Protein AF-A0A844MIB4-F1 (afdb_monomer)

Nearest PDB structures (foldseek):
  8qbr-assembly1_A  TM=5.028E-01  e=4.079E+00  Nostoc punctiforme

Solvent-accessible surface area (backbone atoms only — not comparable to full-atom values): 11487 Å² total; per-residue (Å²): 114,70,67,61,52,50,53,50,53,51,50,53,52,52,50,49,63,73,67,46,72,78,84,73,71,71,69,70,46,74,75,34,67,60,48,48,50,45,55,50,50,46,51,50,57,54,61,75,30,77,84,62,68,50,73,71,57,46,53,52,42,52,52,46,51,53,49,45,51,31,29,70,72,67,37,86,28,12,30,44,31,30,48,53,81,44,50,39,45,30,26,25,77,35,55,78,72,32,49,78,71,62,21,51,36,33,84,45,33,42,36,52,74,39,62,55,41,69,84,40,37,26,46,27,37,55,42,34,44,80,59,55,41,64,100,51,93,65,93,50,37,33,33,37,49,55,48,46,42,39,69,47,42,38,31,44,40,88,88,78,68,26,34,41,62,80,55,97,76,70,47,76,43,55,67,81,44,84,35,49,78,62,71,92,51,50,54,75,60,50,50,72,53,77,56,60,87,80,74,56,73,79,83,128

pLDDT: mean 85.31, std 13.27, range [36.62, 97.94]

Secondary structure (DSSP, 8-state):
-HHHHHHHHHHHHHHHHHHS-------GGGG-HHHHHHHHHHHHHHHHTTT---HHHHHHHHHHHHHHHHHHTT----EEEEESSS-EEEEEEPPHHHHHTT-SEEEEEEPTT-BPPTT--EEEEEE-TT--BTTB--SS-EEEE--TT-EEEEEE-TTT--EEES-SS-EEE-TT-TTB------HHHHHTSPPP-PPS----

Foldseek 3Di:
DVVVVVVVVVVVVVVCVVPPDPCPPDQPLVVQPLLVVLVVVLVVLCVVCVNPRPPVSVVVSVVSVVLNVLSSVVQQAEKEFAQLQFKWKFWFQDDPVVVVVQARIDIAIAGHGDMADRPGHTQWTKDACPAAAPPDDDNGIWTFGDGGSYYWYWHQDPPPRHIYIPDPDTDIGDPPPGNDDHDHDDPVVSRPDDHDDHDPDDDD

Structure (mmCIF, N/CA/C/O backbone):
data_AF-A0A844MIB4-F1
#
_entry.id   AF-A0A844MIB4-F1
#
loop_
_atom_site.group_PDB
_atom_site.id
_atom_site.type_symbol
_atom_site.label_atom_id
_atom_site.label_alt_id
_atom_site.label_comp_id
_atom_site.label_asym_id
_atom_site.label_entity_id
_atom_site.label_seq_id
_atom_site.pdbx_PDB_ins_code
_atom_site.Cartn_x
_atom_site.Cartn_y
_atom_site.Cartn_z
_atom_site.occupancy
_atom_site.B_iso_or_equiv
_atom_site.auth_seq_id
_atom_site.auth_comp_id
_atom_site.auth_asym_id
_atom_site.auth_atom_id
_atom_site.pdbx_PDB_model_num
ATOM 1 N N . MET A 1 1 ? 44.427 24.965 44.960 1.00 61.22 1 MET A N 1
ATOM 2 C CA . MET A 1 1 ? 44.083 25.461 43.601 1.00 61.22 1 MET A CA 1
ATOM 3 C C . MET A 1 1 ? 43.450 24.401 42.693 1.00 61.22 1 MET A C 1
ATOM 5 O O . MET A 1 1 ? 42.456 24.722 42.064 1.00 61.22 1 MET A O 1
ATOM 9 N N . LYS A 1 2 ? 43.964 23.160 42.605 1.00 67.19 2 LYS A N 1
ATOM 10 C CA . LYS A 1 2 ? 43.382 22.117 41.724 1.00 67.19 2 LYS A CA 1
ATOM 11 C C . LYS A 1 2 ? 41.978 21.653 42.149 1.00 67.19 2 LYS A C 1
ATOM 13 O O . LYS A 1 2 ? 41.080 21.647 41.322 1.00 67.19 2 LYS A O 1
ATOM 18 N N . LEU A 1 3 ? 41.771 21.364 43.438 1.00 77.25 3 LEU A N 1
ATOM 19 C CA . LEU A 1 3 ? 40.468 20.927 43.972 1.00 77.25 3 LEU A CA 1
ATOM 20 C C . LEU A 1 3 ? 39.359 21.969 43.769 1.00 77.25 3 LEU A C 1
ATOM 22 O O . LEU A 1 3 ? 38.264 21.625 43.350 1.00 77.25 3 LEU A O 1
ATOM 26 N N . PHE A 1 4 ? 39.667 23.251 43.974 1.00 81.19 4 PHE A N 1
ATOM 27 C CA . PHE A 1 4 ? 38.701 24.336 43.779 1.00 81.19 4 PHE A CA 1
ATOM 28 C C . PHE A 1 4 ? 38.262 24.470 42.311 1.00 81.19 4 PHE A C 1
ATOM 30 O O . PHE A 1 4 ? 37.092 24.701 42.038 1.00 81.19 4 PHE A O 1
ATOM 37 N N . LYS A 1 5 ? 39.180 24.253 41.357 1.00 77.06 5 LYS A N 1
ATOM 38 C CA . LYS A 1 5 ? 38.859 24.242 39.920 1.00 77.06 5 LYS A CA 1
ATOM 39 C C . LYS A 1 5 ? 37.975 23.054 39.529 1.00 77.06 5 LYS A C 1
ATOM 41 O O . LYS A 1 5 ? 37.092 23.222 38.699 1.00 77.06 5 LYS A O 1
ATOM 46 N N . ILE A 1 6 ? 38.190 21.886 40.140 1.00 85.44 6 ILE A N 1
ATOM 47 C CA . ILE A 1 6 ? 37.358 20.694 39.912 1.00 85.44 6 ILE A CA 1
ATOM 48 C C . ILE A 1 6 ? 35.943 20.933 40.443 1.00 85.44 6 ILE A C 1
ATOM 50 O O . ILE A 1 6 ? 34.980 20.707 39.720 1.00 85.44 6 ILE A O 1
ATOM 54 N N . VAL A 1 7 ? 35.815 21.456 41.665 1.00 89.94 7 VAL A N 1
ATOM 55 C CA . VAL A 1 7 ? 34.508 21.787 42.256 1.00 89.94 7 VAL A CA 1
ATOM 56 C C . VAL A 1 7 ? 33.771 22.825 41.411 1.00 89.94 7 VAL A C 1
ATOM 58 O O . VAL A 1 7 ? 32.585 22.659 41.149 1.00 89.94 7 VAL A O 1
ATOM 61 N N . LEU A 1 8 ? 34.474 23.852 40.922 1.00 86.69 8 LEU A N 1
ATOM 62 C CA . LEU A 1 8 ? 33.881 24.867 40.054 1.00 86.69 8 LEU A CA 1
ATOM 63 C C . LEU A 1 8 ? 33.400 24.272 38.720 1.00 86.69 8 LEU A C 1
ATOM 65 O O . LEU A 1 8 ? 32.295 24.572 38.284 1.00 86.69 8 LEU A O 1
ATOM 69 N N . ALA A 1 9 ? 34.195 23.401 38.092 1.00 84.50 9 ALA A N 1
ATOM 70 C CA . ALA A 1 9 ? 33.817 22.746 36.840 1.00 84.50 9 ALA A CA 1
ATOM 71 C C . ALA A 1 9 ? 32.587 21.841 37.013 1.00 84.50 9 ALA A C 1
ATOM 73 O O . ALA A 1 9 ? 31.673 21.877 36.193 1.00 84.50 9 ALA A O 1
ATOM 74 N N . VAL A 1 10 ? 32.532 21.080 38.109 1.00 87.31 10 VAL A N 1
ATOM 75 C CA . VAL A 1 10 ? 31.383 20.229 38.445 1.00 87.31 10 VAL A CA 1
ATOM 76 C C . VAL A 1 10 ? 30.142 21.077 38.733 1.00 87.31 10 VAL A C 1
ATOM 78 O O . VAL A 1 10 ? 29.066 20.768 38.231 1.00 87.31 10 VAL A O 1
ATOM 81 N N . ALA A 1 11 ? 30.283 22.182 39.469 1.00 87.56 11 ALA A N 1
ATOM 82 C CA . ALA A 1 11 ? 29.179 23.098 39.746 1.00 87.56 11 ALA A CA 1
ATOM 83 C C . ALA A 1 11 ? 28.612 23.729 38.463 1.00 87.56 11 ALA A C 1
ATOM 85 O O . ALA A 1 11 ? 27.398 23.770 38.294 1.00 87.56 11 ALA A O 1
ATOM 86 N N . VAL A 1 12 ? 29.470 24.152 37.529 1.00 84.25 12 VAL A N 1
ATOM 87 C CA . VAL A 1 12 ? 29.038 24.672 36.218 1.00 84.25 12 VAL A CA 1
ATOM 88 C C . VAL A 1 12 ? 28.302 23.599 35.409 1.00 84.25 12 VAL A C 1
ATOM 90 O O . VAL A 1 12 ? 27.300 23.900 34.765 1.00 84.25 12 VAL A O 1
ATOM 93 N N . LEU A 1 13 ? 28.746 22.342 35.471 1.00 82.50 13 LEU A N 1
ATOM 94 C CA . LEU A 1 13 ? 28.098 21.232 34.771 1.00 82.50 13 LEU A CA 1
ATOM 95 C C . LEU A 1 13 ? 26.703 20.923 35.343 1.00 82.50 13 LEU A C 1
ATOM 97 O O . LEU A 1 13 ? 25.758 20.743 34.579 1.00 82.50 13 LEU A O 1
ATOM 101 N N . PHE A 1 14 ? 26.544 20.946 36.670 1.00 81.38 14 PHE A N 1
ATOM 102 C CA . PHE A 1 14 ? 25.234 20.792 37.314 1.00 81.38 14 PHE A CA 1
ATOM 103 C C . PHE A 1 14 ? 24.301 21.978 37.061 1.00 81.38 14 PHE A C 1
ATOM 105 O O . PHE A 1 14 ? 23.112 21.771 36.839 1.00 81.38 14 PHE A O 1
ATOM 112 N N . VAL A 1 15 ? 24.817 23.210 37.041 1.00 79.94 15 VAL A N 1
ATOM 113 C CA . VAL A 1 15 ? 24.017 24.390 36.675 1.00 79.94 15 VAL A CA 1
ATOM 114 C C . VAL A 1 15 ? 23.539 24.286 35.225 1.00 79.94 15 VAL A C 1
ATOM 116 O O . VAL A 1 15 ? 22.366 24.535 34.965 1.00 79.94 15 VAL A O 1
ATOM 119 N N . ASN A 1 16 ? 24.390 23.835 34.297 1.00 73.75 16 ASN A N 1
ATOM 120 C CA . ASN A 1 16 ? 23.970 23.578 32.918 1.00 73.75 16 ASN A CA 1
ATOM 121 C C . ASN A 1 16 ? 22.898 22.482 32.826 1.00 73.75 16 ASN A C 1
ATOM 123 O O . ASN A 1 16 ? 21.957 22.652 32.067 1.00 73.75 16 ASN A O 1
ATOM 127 N N . LEU A 1 17 ? 22.975 21.409 33.620 1.00 71.56 17 LEU A N 1
ATOM 128 C CA . LEU A 1 17 ? 21.947 20.353 33.654 1.00 71.56 17 LEU A CA 1
ATOM 129 C C . LEU A 1 17 ? 20.613 20.798 34.281 1.00 71.56 17 LEU A C 1
ATOM 131 O O . LEU A 1 17 ? 19.577 20.228 33.959 1.00 71.56 17 LEU A O 1
ATOM 135 N N . LEU A 1 18 ? 20.629 21.780 35.189 1.00 72.56 18 LEU A N 1
ATOM 136 C CA . LEU A 1 18 ? 19.417 22.318 35.822 1.00 72.56 18 LEU A CA 1
ATOM 137 C C . LEU A 1 18 ? 18.746 23.422 34.991 1.00 72.56 18 LEU A C 1
ATOM 139 O O . LEU A 1 18 ? 17.539 23.620 35.114 1.00 72.56 18 LEU A O 1
ATOM 143 N N . VAL A 1 19 ? 19.517 24.158 34.182 1.00 68.06 19 VAL A N 1
ATOM 144 C CA . VAL A 1 19 ? 19.022 25.281 33.364 1.00 68.06 19 VAL A CA 1
ATOM 145 C C . VAL A 1 19 ? 18.728 24.854 31.928 1.00 68.06 19 VAL A C 1
ATOM 147 O O . VAL A 1 19 ? 17.757 25.333 31.342 1.00 68.06 19 VAL A O 1
ATOM 150 N N . ALA A 1 20 ? 19.521 23.946 31.354 1.00 60.06 20 ALA A N 1
ATOM 151 C CA . ALA A 1 20 ? 19.174 23.338 30.082 1.00 60.06 20 ALA A CA 1
ATOM 152 C C . ALA A 1 20 ? 18.025 22.365 30.335 1.00 60.06 20 ALA A C 1
ATOM 154 O O . ALA A 1 20 ? 18.206 21.315 30.951 1.00 60.06 20 ALA A O 1
ATOM 155 N N . GLN A 1 21 ? 16.828 22.729 29.872 1.00 54.75 21 GLN A N 1
ATOM 156 C CA . GLN A 1 21 ? 15.745 21.765 29.789 1.00 54.75 21 GLN A CA 1
ATOM 157 C C . GLN A 1 21 ? 16.272 20.564 28.991 1.00 54.75 21 GLN A C 1
ATOM 159 O O . GLN A 1 21 ? 16.847 20.774 27.918 1.00 54.75 21 GLN A O 1
ATOM 164 N N . PRO A 1 22 ? 16.142 19.322 29.491 1.00 54.41 22 PRO A N 1
ATOM 165 C CA . PRO A 1 22 ? 16.370 18.156 28.652 1.00 54.41 22 PRO A CA 1
ATOM 166 C C . PRO A 1 22 ? 15.599 18.367 27.349 1.00 54.41 22 PRO A C 1
ATOM 168 O O . PRO A 1 22 ? 14.421 18.723 27.390 1.00 54.41 22 PRO A O 1
ATOM 171 N N . SER A 1 23 ? 16.258 18.216 26.200 1.00 47.38 23 SER A N 1
ATOM 172 C CA . SER A 1 23 ? 15.561 18.220 24.918 1.00 47.38 23 SER A CA 1
ATOM 173 C C . SER A 1 23 ? 14.761 16.921 24.833 1.00 47.38 23 SER A C 1
ATOM 175 O O . SER A 1 23 ? 15.175 15.947 24.206 1.00 47.38 23 SER A O 1
ATOM 177 N N . TRP A 1 24 ? 13.632 16.871 25.535 1.00 50.78 24 TRP A N 1
ATOM 178 C CA . TRP A 1 24 ? 12.567 15.943 25.210 1.00 50.78 24 TRP A CA 1
ATOM 179 C C . TRP A 1 24 ? 12.075 16.421 23.851 1.00 50.78 24 TRP A C 1
ATOM 181 O O . TRP A 1 24 ? 11.291 17.364 23.777 1.00 50.78 24 TRP A O 1
ATOM 191 N N . ALA A 1 25 ? 12.647 15.875 22.777 1.00 55.84 25 ALA A N 1
ATOM 192 C CA . ALA A 1 25 ? 12.089 16.057 21.451 1.00 55.84 25 ALA A CA 1
ATOM 193 C C . ALA A 1 25 ? 10.610 15.676 21.556 1.00 55.84 25 ALA A C 1
ATOM 195 O O . ALA A 1 25 ? 10.290 14.575 22.018 1.00 55.84 25 ALA A O 1
ATOM 196 N N . ASP A 1 26 ? 9.715 16.612 21.235 1.00 55.22 26 ASP A N 1
ATOM 197 C CA . ASP A 1 26 ? 8.296 16.292 21.148 1.00 55.22 26 ASP A CA 1
ATOM 198 C C . ASP A 1 26 ? 8.161 15.109 20.173 1.00 55.22 26 ASP A C 1
ATOM 200 O O . ASP A 1 26 ? 8.892 15.066 19.176 1.00 55.22 26 ASP A O 1
ATOM 204 N N . PRO A 1 27 ? 7.313 14.104 20.451 1.00 58.62 27 PRO A N 1
ATOM 205 C CA . PRO A 1 27 ? 7.261 12.931 19.601 1.00 58.62 27 PRO A CA 1
ATOM 206 C C . PRO A 1 27 ? 6.847 13.340 18.185 1.00 58.62 27 PRO A C 1
ATOM 208 O O . PRO A 1 27 ? 5.713 13.774 17.974 1.00 58.62 27 PRO A O 1
ATOM 211 N N . SER A 1 28 ? 7.766 13.185 17.229 1.00 69.56 28 SER A N 1
ATOM 212 C CA . SER A 1 28 ? 7.584 13.566 15.819 1.00 69.56 28 SER A CA 1
ATOM 213 C C . SER A 1 28 ? 6.319 12.957 15.198 1.00 69.56 28 SER A C 1
ATOM 215 O O . SER A 1 28 ? 5.692 13.572 14.339 1.00 69.56 28 SER A O 1
ATOM 217 N N . TYR A 1 29 ? 5.854 11.809 15.704 1.00 80.56 29 TYR A N 1
ATOM 218 C CA . TYR A 1 29 ? 4.639 11.158 15.216 1.00 80.56 29 TYR A CA 1
ATOM 219 C C . TYR A 1 29 ? 3.364 12.004 15.366 1.00 80.56 29 TYR A C 1
ATOM 221 O O . TYR A 1 29 ? 2.399 11.761 14.654 1.00 80.56 29 TYR A O 1
ATOM 229 N N . LYS A 1 30 ? 3.305 12.990 16.275 1.00 83.06 30 LYS A N 1
ATOM 230 C CA . LYS A 1 30 ? 2.091 13.813 16.454 1.00 83.06 30 LYS A CA 1
ATOM 231 C C . LYS A 1 30 ? 1.790 14.694 15.240 1.00 83.06 30 LYS A C 1
ATOM 233 O O . LYS A 1 30 ? 0.636 15.067 15.042 1.00 83.06 30 LYS A O 1
ATOM 238 N N . GLU A 1 31 ? 2.819 15.037 14.473 1.00 83.31 31 GLU A N 1
ATOM 239 C CA . GLU A 1 31 ? 2.718 15.842 13.253 1.00 83.31 31 GLU A CA 1
ATOM 240 C C . GLU A 1 31 ? 2.467 14.973 12.013 1.00 83.31 31 GLU A C 1
ATOM 242 O O . GLU A 1 31 ? 2.137 15.494 10.950 1.00 83.31 31 GLU A O 1
ATOM 247 N N . ASN A 1 32 ? 2.566 13.647 12.154 1.00 83.06 32 ASN A N 1
ATOM 248 C CA . ASN A 1 32 ? 2.332 12.708 11.072 1.00 83.06 32 ASN A CA 1
ATOM 249 C C . ASN A 1 32 ? 0.848 12.753 10.625 1.00 83.06 32 ASN A C 1
ATOM 251 O O . ASN A 1 32 ? -0.055 12.582 11.459 1.00 83.06 32 ASN A O 1
ATOM 255 N N . PRO A 1 33 ? 0.561 12.961 9.324 1.00 86.50 33 PRO A N 1
ATOM 256 C CA . PRO A 1 33 ? -0.808 13.070 8.822 1.00 86.50 33 PRO A CA 1
ATOM 257 C C . PRO A 1 33 ? -1.632 11.792 9.041 1.00 86.50 33 PRO A C 1
ATOM 259 O O . PRO A 1 33 ? -2.828 11.881 9.330 1.00 86.50 33 PRO A O 1
ATOM 262 N N . ASP A 1 34 ? -1.004 10.620 8.979 1.00 86.50 34 ASP A N 1
ATOM 263 C CA . ASP A 1 34 ? -1.649 9.328 9.197 1.00 86.50 34 ASP A CA 1
ATOM 264 C C . ASP A 1 34 ? -1.984 9.101 10.677 1.00 86.50 34 ASP A C 1
ATOM 266 O O . ASP A 1 34 ? -3.069 8.609 11.001 1.00 86.50 34 ASP A O 1
ATOM 270 N N . TYR A 1 35 ? -1.117 9.550 11.594 1.00 89.19 35 TYR A N 1
ATOM 271 C CA . TYR A 1 35 ? -1.420 9.549 13.031 1.00 89.19 35 TYR A CA 1
ATOM 272 C C . TYR A 1 35 ? -2.647 10.414 13.346 1.00 89.19 35 TYR A C 1
ATOM 274 O O . TYR A 1 35 ? -3.535 10.007 14.110 1.00 89.19 35 TYR A O 1
ATOM 282 N N . ILE A 1 36 ? -2.711 11.609 12.747 1.00 90.19 36 ILE A N 1
ATOM 283 C CA . ILE A 1 36 ? -3.835 12.538 12.902 1.00 90.19 36 ILE A CA 1
ATOM 284 C C . ILE A 1 36 ? -5.120 11.900 12.359 1.00 90.19 36 ILE A C 1
ATOM 286 O O . ILE A 1 36 ? -6.156 11.932 13.033 1.00 90.19 36 ILE A O 1
ATOM 290 N N . GLU A 1 37 ? -5.057 11.294 11.172 1.00 90.44 37 GLU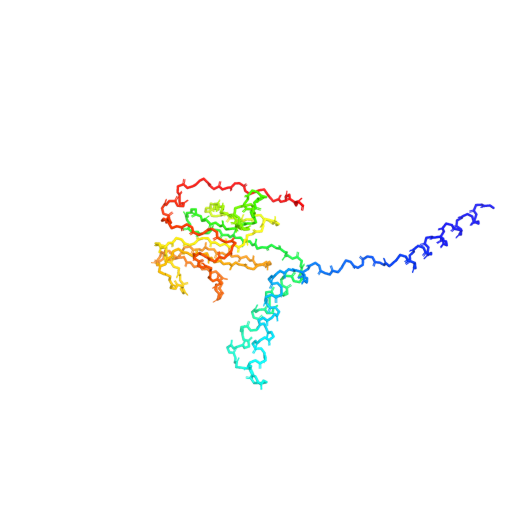 A N 1
ATOM 291 C CA . GLU A 1 37 ? -6.197 10.649 10.520 1.00 90.44 37 GLU A CA 1
ATOM 292 C C . GLU A 1 37 ? -6.744 9.470 11.337 1.00 90.44 37 GLU A C 1
ATOM 294 O O . GLU A 1 37 ? -7.947 9.419 11.624 1.00 90.44 37 GLU A O 1
ATOM 299 N N . VAL A 1 38 ? -5.885 8.545 11.771 1.00 90.19 38 VAL A N 1
ATOM 300 C CA . VAL A 1 38 ? -6.320 7.376 12.546 1.00 90.19 38 VAL A CA 1
ATOM 301 C C . VAL A 1 38 ? -6.857 7.770 13.912 1.00 90.19 38 VAL A C 1
ATOM 303 O O . VAL A 1 38 ? -7.924 7.300 14.313 1.00 90.19 38 VAL A O 1
ATOM 306 N N . THR A 1 39 ? -6.195 8.698 14.605 1.00 93.00 39 THR A N 1
ATOM 307 C CA . THR A 1 39 ? -6.674 9.188 15.905 1.00 93.00 39 THR A CA 1
ATOM 308 C C . THR A 1 39 ? -8.056 9.831 15.783 1.00 93.00 39 THR A C 1
ATOM 310 O O . THR A 1 39 ? -8.931 9.607 16.628 1.00 93.00 39 THR A O 1
ATOM 313 N N . LYS A 1 40 ? -8.285 10.605 14.716 1.00 94.50 40 LYS A N 1
ATOM 314 C CA . LYS A 1 40 ? -9.591 11.201 14.424 1.00 94.50 40 LYS A CA 1
ATOM 315 C C . LYS A 1 40 ? -10.644 10.126 14.139 1.00 94.50 40 LYS A C 1
ATOM 317 O O . LYS A 1 40 ? -11.719 10.176 14.735 1.00 94.50 40 LYS A O 1
ATOM 322 N N . THR A 1 41 ? -10.319 9.137 13.311 1.00 92.69 41 THR A N 1
ATOM 323 C CA . THR A 1 41 ? -11.241 8.055 12.926 1.00 92.69 41 THR A CA 1
ATOM 324 C C . THR A 1 41 ? -11.661 7.212 14.131 1.00 92.69 41 THR A C 1
ATOM 326 O O . THR A 1 41 ? -12.851 6.976 14.335 1.00 92.69 41 THR A O 1
ATOM 329 N N . ILE A 1 42 ? -10.718 6.831 15.002 1.00 93.31 42 ILE A N 1
ATOM 330 C CA . ILE A 1 42 ? -11.016 6.111 16.254 1.00 93.31 42 ILE A CA 1
ATOM 331 C C . ILE A 1 42 ? -11.983 6.921 17.126 1.00 93.31 42 ILE A C 1
ATOM 333 O O . ILE A 1 42 ? -12.950 6.381 17.670 1.00 93.31 42 ILE A O 1
ATOM 337 N N . LYS A 1 43 ? -11.737 8.231 17.261 1.00 94.31 43 LYS A N 1
ATOM 338 C CA . LYS A 1 43 ? -12.588 9.124 18.054 1.00 94.31 43 LYS A CA 1
ATOM 339 C C . LYS A 1 43 ? -14.006 9.205 17.485 1.00 94.31 43 LYS A C 1
ATOM 341 O O . LYS A 1 43 ? -14.966 9.153 18.250 1.00 94.31 43 LYS A O 1
ATOM 346 N N . GLU A 1 44 ? -14.145 9.312 16.168 1.00 93.62 44 GLU A N 1
ATOM 347 C CA . GLU A 1 44 ? -15.444 9.344 15.491 1.00 93.62 44 GLU A CA 1
ATOM 348 C C . GLU A 1 44 ? -16.209 8.027 15.661 1.00 93.62 44 GLU A C 1
ATOM 350 O O . GLU A 1 44 ? -17.373 8.054 16.060 1.00 93.62 44 GLU A O 1
ATOM 355 N N . LEU A 1 45 ? -15.554 6.878 15.464 1.00 92.19 45 LEU A N 1
ATOM 356 C CA . LEU A 1 45 ? -16.175 5.562 15.660 1.00 92.19 45 LEU A CA 1
ATOM 357 C C . LEU A 1 45 ? -16.692 5.371 17.091 1.00 92.19 45 LEU A C 1
ATOM 359 O O . LEU A 1 45 ? -17.809 4.893 17.284 1.00 92.19 45 LEU A O 1
ATOM 363 N N . ARG A 1 46 ? -15.916 5.791 18.099 1.00 91.44 46 ARG A N 1
ATOM 364 C CA . ARG A 1 46 ? -16.335 5.732 19.509 1.00 91.44 46 ARG A CA 1
ATOM 365 C C . ARG A 1 46 ? -17.517 6.648 19.809 1.00 91.44 46 ARG A C 1
ATOM 367 O O . ARG A 1 46 ? -18.446 6.229 20.494 1.00 91.44 46 ARG A O 1
ATOM 374 N N . ASN A 1 47 ? -17.491 7.877 19.297 1.00 90.94 47 ASN A N 1
ATOM 375 C CA . ASN A 1 47 ? -18.555 8.853 19.532 1.00 90.94 47 ASN A CA 1
ATOM 376 C C . ASN A 1 47 ? -19.874 8.440 18.867 1.00 90.94 47 ASN A C 1
ATOM 378 O O . ASN A 1 47 ? -20.933 8.582 19.472 1.00 90.94 47 ASN A O 1
ATOM 382 N N . ASN A 1 48 ? -19.808 7.892 17.652 1.00 89.12 48 ASN A N 1
ATOM 383 C CA . ASN A 1 48 ? -20.985 7.469 16.892 1.00 89.12 48 ASN A CA 1
ATOM 384 C C . ASN A 1 48 ? -21.665 6.220 17.475 1.00 89.12 48 ASN A C 1
ATOM 386 O O . ASN A 1 48 ? -22.810 5.936 17.139 1.00 89.12 48 ASN A O 1
ATOM 390 N N . ALA A 1 49 ? -20.977 5.467 18.336 1.00 84.25 49 ALA A N 1
ATOM 391 C CA . ALA A 1 49 ? -21.499 4.247 18.943 1.00 84.25 49 ALA A CA 1
ATOM 392 C C . ALA A 1 49 ? -22.293 4.473 20.250 1.00 84.25 49 ALA A C 1
ATOM 394 O O . ALA A 1 49 ? -22.678 3.498 20.8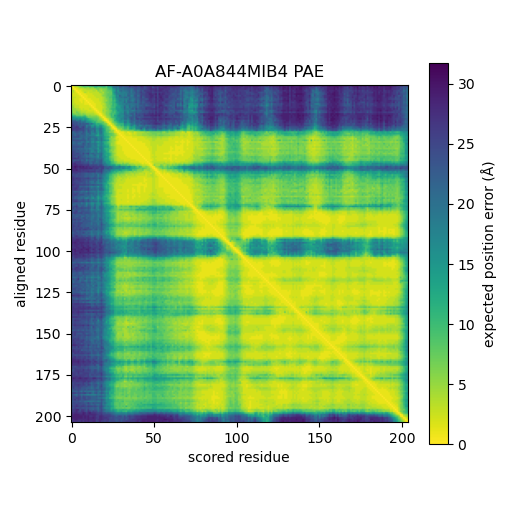92 1.00 84.25 49 ALA A O 1
ATOM 395 N N . GLU A 1 50 ? -22.512 5.728 20.672 1.00 75.12 50 GLU A N 1
ATOM 396 C CA . GLU A 1 50 ? -23.347 6.119 21.830 1.00 75.12 50 GLU A CA 1
ATOM 397 C C . GLU A 1 50 ? -23.119 5.287 23.120 1.00 75.12 50 GLU A C 1
ATOM 399 O O . GLU A 1 50 ? -24.025 5.079 23.925 1.00 75.12 50 GLU A O 1
ATOM 404 N N . GLY A 1 51 ? -21.894 4.791 23.342 1.00 73.94 51 GLY A N 1
ATOM 405 C CA . GLY A 1 51 ? -21.517 3.994 24.519 1.00 73.94 51 GLY A CA 1
ATOM 406 C C . GLY A 1 51 ? -21.797 2.486 24.433 1.00 73.94 51 GLY A C 1
ATOM 407 O O . GLY A 1 51 ? -21.311 1.747 25.287 1.00 73.94 51 GLY A O 1
ATOM 408 N N . ASN A 1 52 ? -22.498 2.003 23.402 1.00 85.38 52 ASN A N 1
ATOM 409 C CA . ASN A 1 52 ? -22.653 0.573 23.125 1.00 85.38 52 ASN A CA 1
ATOM 410 C C . ASN A 1 52 ? -22.012 0.226 21.779 1.00 85.38 52 ASN A C 1
ATOM 412 O O . ASN A 1 52 ? -22.670 0.246 20.741 1.00 85.38 52 ASN A O 1
ATOM 416 N N . ILE A 1 53 ? -20.714 -0.082 21.807 1.00 87.75 53 ILE A N 1
ATOM 417 C CA . ILE A 1 53 ? -19.919 -0.360 20.609 1.00 87.75 53 ILE A CA 1
ATOM 418 C C . ILE A 1 53 ? -20.254 -1.761 20.076 1.00 87.75 53 ILE A C 1
ATOM 420 O O . ILE A 1 53 ? -19.946 -2.757 20.737 1.00 87.75 53 ILE A O 1
ATOM 424 N N . PRO A 1 54 ? -20.842 -1.881 18.871 1.00 91.94 54 PRO A N 1
ATOM 425 C CA . PRO A 1 54 ? -21.074 -3.180 18.250 1.00 91.94 54 PRO A CA 1
ATOM 426 C C . PRO A 1 54 ? -19.756 -3.925 17.997 1.00 91.94 54 PRO A C 1
ATOM 428 O O . PRO A 1 54 ? -18.741 -3.312 17.670 1.00 91.94 54 PRO A O 1
ATOM 431 N N . ALA A 1 55 ? -19.764 -5.260 18.060 1.00 90.31 55 ALA A N 1
ATOM 432 C CA . ALA A 1 55 ? -18.544 -6.070 17.935 1.00 90.31 55 ALA A CA 1
ATOM 433 C C . ALA A 1 55 ? -17.763 -5.844 16.621 1.00 90.31 55 ALA A C 1
ATOM 435 O O . ALA A 1 55 ? -16.539 -5.958 16.596 1.00 90.31 55 ALA A O 1
ATOM 436 N N . ASN A 1 56 ? -18.448 -5.517 15.521 1.00 87.12 56 ASN A N 1
ATOM 437 C CA . ASN A 1 56 ? -17.798 -5.177 14.254 1.00 87.12 56 ASN A CA 1
ATOM 438 C C . ASN A 1 56 ? -17.092 -3.813 14.306 1.00 87.12 56 ASN A C 1
ATOM 440 O O . ASN A 1 56 ? -16.012 -3.682 13.740 1.00 87.12 56 ASN A O 1
ATOM 444 N N . VAL A 1 57 ? -17.676 -2.829 14.996 1.00 89.62 57 VAL A N 1
ATOM 445 C CA . VAL A 1 57 ? -17.071 -1.504 15.194 1.00 89.62 57 VAL A CA 1
ATOM 446 C C . VAL A 1 57 ? -15.894 -1.608 16.158 1.00 89.62 57 VAL A C 1
ATOM 448 O O . VAL A 1 57 ? -14.847 -1.028 15.894 1.00 89.62 57 VAL A O 1
ATOM 451 N N . GLN A 1 58 ? -16.018 -2.409 17.221 1.00 92.38 58 GLN A N 1
ATOM 452 C CA . GLN A 1 58 ? -14.911 -2.652 18.145 1.00 92.38 58 GLN A CA 1
ATOM 453 C C . GLN A 1 58 ? -13.704 -3.246 17.414 1.00 92.38 58 GLN A C 1
ATOM 455 O O . GLN A 1 58 ? -12.603 -2.738 17.558 1.00 92.38 58 GLN A O 1
ATOM 460 N N . ARG A 1 59 ? -13.918 -4.236 16.539 1.00 89.31 59 ARG A N 1
ATOM 461 C CA . ARG A 1 59 ? -12.835 -4.814 15.731 1.00 89.31 59 ARG A CA 1
ATOM 462 C C . ARG A 1 59 ? -12.149 -3.783 14.829 1.00 89.31 59 ARG A C 1
ATOM 464 O O . ARG A 1 59 ? -10.938 -3.840 14.662 1.00 89.31 59 ARG A O 1
ATOM 471 N N . GLN A 1 60 ? -12.909 -2.859 14.238 1.00 88.56 60 GLN A N 1
ATOM 472 C CA . GLN A 1 60 ? -12.332 -1.767 13.445 1.00 88.56 60 GLN A CA 1
ATOM 473 C C . GLN A 1 60 ? -11.508 -0.814 14.314 1.00 88.56 60 GLN A C 1
ATOM 475 O O . GLN A 1 60 ? -10.440 -0.387 13.893 1.00 88.56 60 GLN A O 1
ATOM 480 N N . ILE A 1 61 ? -11.984 -0.499 15.522 1.00 91.31 61 ILE A N 1
ATOM 481 C CA . ILE A 1 61 ? -11.235 0.313 16.485 1.00 91.31 61 ILE A CA 1
ATOM 482 C C . ILE A 1 61 ? -9.933 -0.390 16.876 1.00 91.31 61 ILE A C 1
ATOM 484 O O . ILE A 1 61 ? -8.893 0.253 16.835 1.00 91.31 61 ILE A O 1
ATOM 488 N N . ASP A 1 62 ? -9.975 -1.685 17.194 1.00 91.56 62 ASP A N 1
ATOM 489 C CA . ASP A 1 62 ? -8.791 -2.454 17.597 1.00 91.56 62 ASP A CA 1
ATOM 490 C C . ASP A 1 62 ? -7.725 -2.473 16.484 1.00 91.56 62 ASP A C 1
ATOM 492 O O . ASP A 1 62 ? -6.539 -2.288 16.750 1.00 91.56 62 ASP A O 1
ATOM 496 N N . GLU A 1 63 ? -8.146 -2.633 15.224 1.00 88.06 63 GLU A N 1
ATOM 497 C C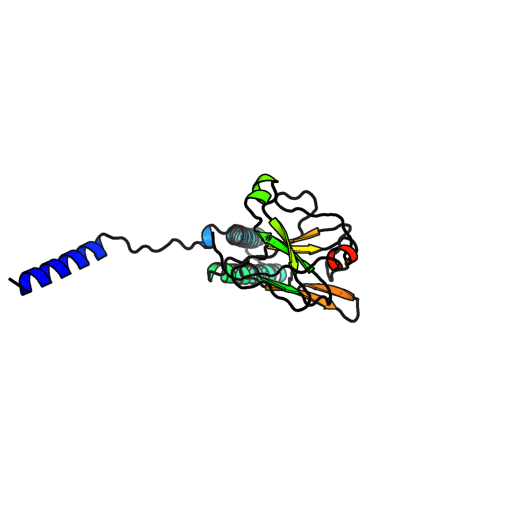A . GLU A 1 63 ? -7.262 -2.568 14.052 1.00 88.06 63 GLU A CA 1
ATOM 498 C C . GLU A 1 63 ? -6.616 -1.181 13.903 1.00 88.06 63 GLU A C 1
ATOM 500 O O . GLU A 1 63 ? -5.402 -1.062 13.736 1.00 88.06 63 GLU A O 1
ATOM 505 N N . LEU A 1 64 ? -7.413 -0.115 14.016 1.00 89.81 64 LEU A N 1
ATOM 506 C CA . LEU A 1 64 ? -6.919 1.260 13.943 1.00 89.81 64 LEU A CA 1
ATOM 507 C C . LEU A 1 64 ? -5.987 1.594 15.119 1.00 89.81 64 LEU A C 1
ATOM 509 O O . LEU A 1 64 ? -5.014 2.321 14.945 1.00 89.81 64 LEU A O 1
ATOM 513 N N . GLU A 1 65 ? -6.250 1.073 16.318 1.00 91.44 65 GLU A N 1
ATOM 514 C CA . GLU A 1 65 ? -5.365 1.239 17.475 1.00 91.44 65 GLU A CA 1
ATOM 515 C C . GLU A 1 65 ? -4.036 0.508 17.288 1.00 91.44 65 GLU A C 1
ATOM 517 O O . GLU A 1 65 ? -2.990 1.047 17.654 1.00 91.44 65 GLU A O 1
ATOM 522 N N . PHE A 1 66 ? -4.053 -0.673 16.668 1.00 87.88 66 PHE A N 1
ATOM 523 C CA . PHE A 1 66 ? -2.833 -1.385 16.303 1.00 87.88 66 PHE A CA 1
ATOM 524 C C . PHE A 1 66 ? -1.997 -0.587 15.290 1.00 87.88 66 PHE A C 1
ATOM 526 O O . PHE A 1 66 ? -0.792 -0.422 15.478 1.00 87.88 66 PHE A O 1
ATOM 533 N N . GLN A 1 67 ? -2.641 -0.005 14.272 1.00 83.75 67 GLN A N 1
ATOM 534 C CA . GLN A 1 67 ? -1.986 0.889 13.307 1.00 83.75 67 GLN A CA 1
ATOM 535 C C . GLN A 1 67 ? -1.422 2.145 13.983 1.00 83.75 67 GLN A C 1
ATOM 537 O O . GLN A 1 67 ? -0.269 2.509 13.763 1.00 83.75 67 GLN A O 1
ATOM 542 N N . LYS A 1 68 ? -2.196 2.775 14.874 1.00 88.56 68 LYS A N 1
ATOM 543 C CA . LYS A 1 68 ? -1.748 3.931 15.662 1.00 88.56 68 LYS A CA 1
ATOM 544 C C . LYS A 1 68 ? -0.476 3.618 16.452 1.00 88.56 68 LYS A C 1
ATOM 546 O O . LYS A 1 68 ? 0.455 4.418 16.441 1.00 88.56 68 LYS A O 1
ATOM 551 N N . ALA A 1 69 ? -0.428 2.461 17.112 1.00 87.75 69 ALA A N 1
ATOM 552 C CA . ALA A 1 69 ? 0.726 2.037 17.901 1.00 87.75 69 ALA A CA 1
ATOM 553 C C . ALA A 1 69 ? 1.987 1.827 17.041 1.00 87.75 69 ALA A C 1
ATOM 555 O O . ALA A 1 69 ? 3.092 2.125 17.496 1.00 87.75 69 ALA A O 1
ATOM 556 N N . ALA A 1 70 ? 1.836 1.361 15.796 1.00 83.62 70 ALA A N 1
ATOM 557 C CA . ALA A 1 70 ? 2.953 1.234 14.862 1.00 83.62 70 ALA A CA 1
ATOM 558 C C . ALA A 1 70 ? 3.571 2.604 14.532 1.00 83.62 70 ALA A C 1
ATOM 560 O O . ALA A 1 70 ? 4.788 2.762 14.625 1.00 83.62 70 ALA A O 1
ATOM 561 N N . ILE A 1 71 ? 2.745 3.621 14.269 1.00 84.31 71 ILE A N 1
ATOM 562 C CA . ILE A 1 71 ? 3.217 4.991 14.009 1.00 84.31 71 ILE A CA 1
ATOM 563 C C . ILE A 1 71 ? 3.876 5.592 15.264 1.00 84.31 71 ILE A C 1
ATOM 565 O O . ILE A 1 71 ? 4.948 6.194 15.194 1.00 84.31 71 ILE A O 1
ATOM 569 N N . GLU A 1 72 ? 3.285 5.375 16.445 1.00 86.06 72 GLU A N 1
ATOM 570 C CA . GLU A 1 72 ? 3.845 5.823 17.731 1.00 86.06 72 GLU A CA 1
ATOM 571 C C . GLU A 1 72 ? 5.211 5.193 18.051 1.00 86.06 72 GLU A C 1
ATOM 573 O O . GLU A 1 72 ? 6.009 5.797 18.771 1.00 86.06 72 GLU A O 1
ATOM 578 N N . SER A 1 73 ? 5.502 4.006 17.506 1.00 82.31 73 SER A N 1
ATOM 579 C CA . SER A 1 73 ? 6.785 3.315 17.689 1.00 82.31 73 SER A CA 1
ATOM 580 C C . SER A 1 73 ? 7.957 3.963 16.938 1.00 82.31 73 SER A C 1
ATOM 582 O O . SER A 1 73 ? 9.111 3.598 17.167 1.00 82.31 73 SER A O 1
ATOM 584 N N . GLY A 1 74 ? 7.678 4.964 16.095 1.00 74.31 74 GLY A N 1
ATOM 585 C CA . GLY A 1 74 ? 8.682 5.740 15.366 1.00 74.31 74 GLY A CA 1
ATOM 586 C C . GLY A 1 74 ? 8.946 5.253 13.942 1.00 74.31 74 GLY A C 1
ATOM 587 O O . GLY A 1 74 ? 9.829 5.792 13.278 1.00 74.31 74 GLY A O 1
ATOM 588 N N . THR A 1 75 ? 8.189 4.270 13.448 1.00 77.44 75 THR A N 1
ATOM 589 C CA . THR A 1 75 ? 8.202 3.902 12.029 1.00 77.44 75 THR A CA 1
ATOM 590 C C . THR A 1 75 ? 7.324 4.879 11.251 1.00 77.44 75 THR A C 1
ATOM 592 O O . THR A 1 75 ? 6.110 4.718 11.181 1.00 77.44 75 THR A O 1
ATOM 595 N N . ALA A 1 76 ? 7.955 5.908 10.689 1.00 79.75 76 ALA A N 1
ATOM 596 C CA . ALA A 1 76 ? 7.309 6.964 9.906 1.00 79.75 76 ALA A CA 1
ATOM 597 C C . ALA A 1 76 ? 7.376 6.697 8.390 1.00 79.75 76 ALA A C 1
ATOM 599 O O . ALA A 1 76 ? 7.561 7.625 7.614 1.00 79.75 76 ALA A O 1
ATOM 600 N N . TRP A 1 77 ? 7.351 5.425 7.987 1.00 85.62 77 TRP A N 1
ATOM 601 C CA . TRP A 1 77 ? 7.339 5.034 6.580 1.00 85.62 77 TRP A CA 1
ATOM 602 C C . TRP A 1 77 ? 6.499 3.776 6.372 1.00 85.62 77 TRP A C 1
ATOM 604 O O . TRP A 1 77 ? 6.463 2.890 7.237 1.00 85.62 77 TRP A O 1
ATOM 614 N N . GLY A 1 78 ? 5.839 3.678 5.224 1.00 90.19 78 GLY A N 1
ATOM 615 C CA . GLY A 1 78 ? 5.209 2.455 4.739 1.00 90.19 78 GLY A CA 1
ATOM 616 C C . GLY A 1 78 ? 6.189 1.568 3.965 1.00 90.19 78 GLY A C 1
ATOM 617 O O . GLY A 1 78 ? 7.167 2.035 3.380 1.00 90.19 78 GLY A O 1
ATOM 618 N N . GLN A 1 79 ? 5.926 0.261 3.917 1.00 93.81 79 GLN A N 1
ATOM 619 C CA . GLN A 1 79 ? 6.660 -0.674 3.061 1.00 93.81 79 GLN A CA 1
ATOM 620 C C . GLN A 1 79 ? 5.744 -1.355 2.055 1.00 93.81 79 GLN A C 1
ATOM 622 O O . GLN A 1 79 ? 4.642 -1.782 2.384 1.00 93.81 79 GLN A O 1
ATOM 627 N N . CYS A 1 80 ? 6.239 -1.543 0.835 1.00 96.88 80 CYS A N 1
ATOM 628 C CA . CYS A 1 80 ? 5.551 -2.305 -0.198 1.00 96.88 80 CYS A CA 1
ATOM 629 C C . CYS A 1 80 ? 6.368 -3.536 -0.573 1.00 96.88 80 CYS A C 1
ATOM 631 O O . CYS A 1 80 ? 7.572 -3.447 -0.808 1.00 96.88 80 CYS A O 1
ATOM 633 N N . ARG A 1 81 ? 5.708 -4.692 -0.649 1.00 97.62 81 ARG A N 1
ATOM 634 C CA . ARG A 1 81 ? 6.280 -5.968 -1.075 1.00 97.62 81 ARG A CA 1
ATOM 635 C C . ARG A 1 81 ? 5.488 -6.539 -2.238 1.00 97.62 81 ARG A C 1
ATOM 637 O O . ARG A 1 81 ? 4.271 -6.704 -2.158 1.00 97.62 81 ARG A O 1
ATOM 644 N N . ASN A 1 82 ? 6.199 -6.871 -3.305 1.00 97.94 82 ASN A N 1
ATOM 645 C CA . ASN A 1 82 ? 5.619 -7.396 -4.528 1.00 97.94 82 ASN A CA 1
ATOM 646 C C . ASN A 1 82 ? 5.838 -8.913 -4.633 1.00 97.94 82 ASN A C 1
ATOM 648 O O . ASN A 1 82 ? 6.965 -9.374 -4.770 1.00 97.94 82 ASN A O 1
ATOM 652 N N . GLU A 1 83 ? 4.753 -9.683 -4.640 1.00 97.69 83 GLU A N 1
ATOM 653 C CA . GLU A 1 83 ? 4.714 -11.122 -4.941 1.00 97.69 83 GLU A CA 1
ATOM 654 C C . GLU A 1 83 ? 3.702 -11.433 -6.057 1.00 97.69 83 GLU A C 1
ATOM 656 O O . GLU A 1 83 ? 3.020 -12.461 -6.062 1.00 97.69 83 GLU A O 1
ATOM 661 N N . THR A 1 84 ? 3.550 -10.512 -7.007 1.00 96.25 84 THR A N 1
ATOM 662 C CA . THR A 1 84 ? 2.563 -10.633 -8.090 1.00 96.25 84 THR A CA 1
ATOM 663 C C . THR A 1 84 ? 3.033 -11.501 -9.260 1.00 96.25 84 THR A C 1
ATOM 665 O O . THR A 1 84 ? 2.228 -11.877 -10.113 1.00 96.25 84 THR A O 1
ATOM 668 N N . GLY A 1 85 ? 4.327 -11.825 -9.324 1.00 94.81 85 GLY A N 1
ATOM 669 C CA . GLY A 1 85 ? 4.960 -12.462 -10.480 1.00 94.81 85 GLY A CA 1
ATOM 670 C C . GLY A 1 85 ? 5.361 -11.484 -11.590 1.00 94.81 85 GLY A C 1
ATOM 671 O O . GLY A 1 85 ? 5.972 -11.911 -12.565 1.00 94.81 85 GLY A O 1
ATOM 672 N N . ALA A 1 86 ? 5.053 -10.192 -11.448 1.00 95.19 86 ALA A N 1
ATOM 673 C CA . ALA A 1 86 ? 5.305 -9.156 -12.445 1.00 95.19 86 ALA A CA 1
ATOM 674 C C . ALA A 1 86 ? 5.762 -7.845 -11.783 1.00 95.19 86 ALA A C 1
ATOM 676 O O . ALA A 1 86 ? 5.928 -7.792 -10.564 1.00 95.19 86 ALA A O 1
ATOM 677 N N . ASN A 1 87 ? 5.990 -6.783 -12.560 1.00 96.81 87 ASN A N 1
ATOM 678 C CA . ASN A 1 87 ? 6.285 -5.473 -11.978 1.00 96.81 87 ASN A CA 1
ATOM 679 C C . ASN A 1 87 ? 5.026 -4.853 -11.371 1.00 96.81 87 ASN A C 1
ATOM 681 O O . ASN A 1 87 ? 3.941 -4.904 -11.955 1.00 96.81 87 ASN A O 1
ATOM 685 N N . LEU A 1 88 ? 5.212 -4.225 -10.216 1.00 97.69 88 LEU A N 1
ATOM 686 C CA . LEU A 1 88 ? 4.195 -3.487 -9.489 1.00 97.69 88 LEU A CA 1
ATOM 687 C C . LEU A 1 88 ? 4.555 -2.005 -9.520 1.00 97.69 88 LEU A C 1
ATOM 689 O O . LEU A 1 88 ? 5.676 -1.631 -9.184 1.00 97.69 88 LEU A O 1
ATOM 693 N N . ALA A 1 89 ? 3.610 -1.158 -9.906 1.00 97.56 89 ALA A N 1
ATOM 694 C CA . ALA A 1 89 ? 3.771 0.280 -9.760 1.00 97.56 89 ALA A CA 1
ATOM 695 C C . ALA A 1 89 ? 3.394 0.692 -8.330 1.00 97.56 89 ALA A C 1
ATOM 697 O O . ALA A 1 89 ? 2.323 0.336 -7.833 1.00 97.56 89 ALA A O 1
ATOM 698 N N . ILE A 1 90 ? 4.282 1.429 -7.675 1.00 97.06 90 ILE A N 1
ATOM 699 C CA . ILE A 1 90 ? 4.135 1.901 -6.299 1.00 97.06 90 ILE A CA 1
ATOM 700 C C . ILE A 1 90 ? 4.257 3.421 -6.249 1.00 97.06 90 ILE A C 1
ATOM 702 O O . ILE A 1 90 ? 4.861 4.024 -7.135 1.00 97.06 90 ILE A O 1
ATOM 706 N N . TYR A 1 91 ? 3.695 4.027 -5.214 1.00 95.19 91 TYR A N 1
ATOM 707 C CA . TYR A 1 91 ? 3.856 5.439 -4.913 1.00 95.19 91 TYR A CA 1
ATOM 708 C C . TYR A 1 91 ? 4.835 5.607 -3.761 1.00 95.19 91 TYR A C 1
ATOM 710 O O . TYR A 1 91 ? 4.767 4.866 -2.782 1.00 95.19 91 TYR A O 1
ATOM 718 N N . GLY A 1 92 ? 5.715 6.590 -3.882 1.00 91.44 92 GLY A N 1
ATOM 719 C CA . GLY A 1 92 ? 6.547 7.077 -2.788 1.00 91.44 92 GLY A CA 1
ATOM 720 C C . GLY A 1 92 ? 6.622 8.595 -2.820 1.00 91.44 92 GLY A C 1
ATOM 721 O O . GLY A 1 92 ? 6.103 9.220 -3.755 1.00 91.44 92 GLY A O 1
ATOM 722 N N . THR A 1 93 ? 7.268 9.167 -1.808 1.00 81.19 93 THR A N 1
ATOM 723 C CA . THR A 1 93 ? 7.492 10.612 -1.712 1.00 81.19 93 THR A CA 1
ATOM 724 C C . THR A 1 93 ? 8.158 11.119 -2.982 1.00 81.19 93 THR A C 1
ATOM 726 O O . THR A 1 93 ? 9.164 10.573 -3.441 1.00 81.19 93 THR A O 1
ATOM 729 N N . GLY A 1 94 ? 7.542 12.122 -3.592 1.00 68.19 94 GLY A N 1
ATOM 730 C CA . GLY A 1 94 ? 8.032 12.718 -4.817 1.00 68.19 94 GLY A CA 1
ATOM 731 C C . GLY A 1 94 ? 9.288 13.573 -4.606 1.00 68.19 94 GLY A C 1
ATOM 732 O O . GLY A 1 94 ? 9.610 13.974 -3.490 1.00 68.19 94 GLY A O 1
ATOM 733 N N . SER A 1 95 ? 10.028 13.836 -5.686 1.00 65.31 95 SER A N 1
ATOM 734 C CA . SER A 1 95 ? 11.138 14.801 -5.683 1.00 65.31 95 SER A CA 1
ATOM 735 C C . SER A 1 95 ? 10.636 16.252 -5.620 1.00 65.31 95 SER A C 1
ATOM 737 O O . SER A 1 95 ? 9.473 16.514 -5.925 1.00 65.31 95 SER A O 1
ATOM 739 N N . GLU A 1 96 ? 11.519 17.217 -5.337 1.00 57.22 96 GLU A N 1
ATOM 740 C CA . GLU A 1 96 ? 11.192 18.658 -5.396 1.00 57.22 96 GLU A CA 1
ATOM 741 C C . GLU A 1 96 ? 10.502 19.053 -6.726 1.00 57.22 96 GLU A C 1
ATOM 743 O O . GLU A 1 96 ? 9.538 19.813 -6.736 1.00 57.22 96 GLU A O 1
ATOM 748 N N . GLU A 1 97 ? 10.907 18.454 -7.854 1.00 54.81 97 GLU A N 1
ATOM 749 C CA . GLU A 1 97 ? 10.284 18.678 -9.172 1.00 54.81 97 GLU A CA 1
ATOM 750 C C . GLU A 1 97 ? 8.824 18.189 -9.252 1.00 54.81 97 GLU A C 1
ATOM 752 O O . GLU A 1 97 ? 8.002 18.739 -9.988 1.00 54.81 97 GLU A O 1
ATOM 757 N N . SER A 1 98 ? 8.473 17.141 -8.506 1.00 56.06 98 SER A N 1
ATOM 758 C CA . SER A 1 98 ? 7.103 16.623 -8.469 1.00 56.06 98 SER A CA 1
ATOM 759 C C . SER A 1 98 ? 6.173 17.501 -7.624 1.00 56.06 98 SER A C 1
ATOM 761 O O . SER A 1 98 ? 5.000 17.662 -7.985 1.00 56.06 98 SER A O 1
ATOM 763 N N . GLU A 1 99 ? 6.706 18.172 -6.596 1.00 57.34 99 GLU A N 1
ATOM 764 C CA . GLU A 1 99 ? 5.970 19.177 -5.823 1.00 57.34 99 GLU A CA 1
ATOM 765 C C . GLU A 1 99 ? 5.574 20.375 -6.696 1.00 57.34 99 GLU A C 1
ATOM 767 O O . GLU A 1 99 ? 4.436 20.845 -6.621 1.00 57.34 99 GLU A O 1
ATOM 772 N N . GLU A 1 100 ? 6.458 20.811 -7.604 1.00 57.41 100 GLU A N 1
ATOM 773 C CA . GLU A 1 100 ? 6.159 21.875 -8.576 1.00 57.41 100 GLU A CA 1
ATOM 774 C C . GLU A 1 100 ? 5.023 21.496 -9.541 1.00 57.41 100 GLU A C 1
ATOM 776 O O . GLU A 1 100 ? 4.257 22.355 -9.986 1.00 57.41 100 GLU A O 1
ATOM 781 N N . SER A 1 101 ? 4.871 20.201 -9.839 1.00 56.81 101 SER A N 1
ATOM 782 C CA . SER A 1 101 ? 3.788 19.674 -10.679 1.00 56.81 101 SER A CA 1
ATOM 783 C C . SER A 1 101 ? 2.458 19.465 -9.935 1.00 56.81 101 SER A C 1
ATOM 785 O O . SER A 1 101 ? 1.451 19.107 -10.551 1.00 56.81 101 SER A O 1
ATOM 787 N N . GLY A 1 102 ? 2.427 19.732 -8.623 1.00 57.81 102 GLY A N 1
ATOM 788 C CA . GLY A 1 102 ? 1.233 19.635 -7.783 1.00 57.81 102 GLY A CA 1
ATOM 789 C C . GLY A 1 102 ? 0.881 18.215 -7.329 1.00 57.81 102 GLY A C 1
ATOM 790 O O . GLY A 1 102 ? -0.226 18.004 -6.828 1.00 57.81 102 GLY A O 1
ATOM 791 N N . SER A 1 103 ? 1.787 17.246 -7.499 1.00 61.25 103 SER A N 1
ATOM 792 C CA . SER A 1 103 ? 1.640 15.880 -6.987 1.00 61.25 103 SER A CA 1
ATOM 793 C C . SER A 1 103 ? 2.752 15.549 -5.998 1.00 61.25 103 SER A C 1
ATOM 795 O O . SER A 1 103 ? 3.890 15.361 -6.414 1.00 61.25 103 SER A O 1
ATOM 797 N N . ALA A 1 104 ? 2.416 15.419 -4.711 1.00 74.81 104 ALA A N 1
ATOM 798 C CA . ALA A 1 104 ? 3.388 15.034 -3.683 1.00 74.81 104 ALA A CA 1
ATOM 799 C C . ALA A 1 104 ? 3.863 13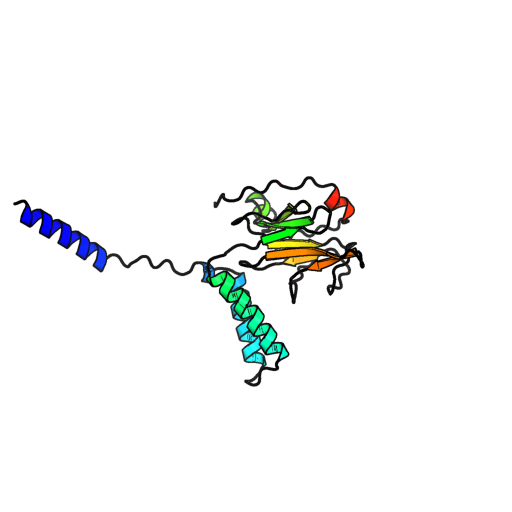.572 -3.810 1.00 74.81 104 ALA A C 1
ATOM 801 O O . ALA A 1 104 ? 4.916 13.224 -3.285 1.00 74.81 104 ALA A O 1
ATOM 802 N N . ASN A 1 105 ? 3.106 12.713 -4.510 1.00 86.06 105 ASN A N 1
ATOM 803 C CA . ASN A 1 105 ? 3.454 11.305 -4.706 1.00 86.06 105 ASN A CA 1
ATOM 804 C C . ASN A 1 105 ? 3.892 11.011 -6.142 1.00 86.06 105 ASN A C 1
ATOM 806 O O . ASN A 1 105 ? 3.170 11.299 -7.103 1.00 86.06 105 ASN A O 1
ATOM 810 N N . GLN A 1 106 ? 5.031 10.333 -6.279 1.00 89.75 106 GLN A N 1
ATOM 811 C CA . GLN A 1 106 ? 5.595 9.914 -7.560 1.00 89.75 106 GLN A CA 1
ATOM 812 C C . GLN A 1 106 ? 5.504 8.395 -7.750 1.00 89.75 106 GLN A C 1
ATOM 814 O O . GLN A 1 106 ? 5.553 7.623 -6.793 1.00 89.75 106 GLN A O 1
ATOM 819 N N . LEU A 1 107 ? 5.370 7.961 -9.009 1.00 93.25 107 LEU A N 1
ATOM 820 C CA . LEU A 1 107 ? 5.361 6.548 -9.384 1.00 93.25 107 LEU A CA 1
ATOM 821 C C . LEU A 1 107 ? 6.775 5.969 -9.487 1.00 93.25 107 LEU A C 1
ATOM 823 O O . LEU A 1 107 ? 7.630 6.496 -10.201 1.00 93.25 107 LEU A O 1
ATOM 827 N N . TYR A 1 108 ? 6.947 4.805 -8.874 1.00 95.12 108 TYR A N 1
ATOM 828 C CA . TYR A 1 108 ? 8.113 3.937 -8.975 1.00 95.12 108 TYR A CA 1
ATOM 829 C C . TYR A 1 108 ? 7.667 2.522 -9.358 1.00 95.12 108 TYR A C 1
ATOM 831 O O . TYR A 1 108 ? 6.490 2.174 -9.267 1.00 95.12 108 TYR A O 1
ATOM 8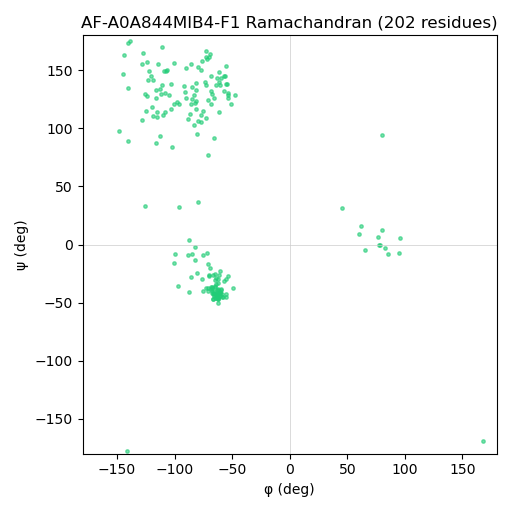39 N N . PHE A 1 109 ? 8.604 1.684 -9.787 1.00 96.88 109 PHE A N 1
ATOM 840 C CA . PHE A 1 109 ? 8.345 0.311 -10.204 1.00 96.88 109 PHE A CA 1
ATOM 841 C C . PHE A 1 109 ? 9.122 -0.659 -9.321 1.00 96.88 109 PHE A C 1
ATOM 843 O O . PHE A 1 109 ? 10.349 -0.646 -9.288 1.00 96.88 109 PHE A O 1
ATOM 850 N N . LEU A 1 110 ? 8.396 -1.518 -8.618 1.00 97.12 110 LEU A N 1
ATOM 851 C CA . LEU A 1 110 ? 8.928 -2.564 -7.760 1.00 97.12 110 LEU A CA 1
ATOM 852 C C . LEU A 1 110 ? 8.859 -3.898 -8.506 1.00 97.12 110 LEU A C 1
ATOM 854 O O . LEU A 1 110 ? 7.785 -4.336 -8.922 1.00 97.12 110 LEU A O 1
ATOM 858 N N . GLY A 1 111 ? 10.000 -4.549 -8.694 1.00 97.00 111 GLY A N 1
ATOM 859 C CA . GLY A 1 111 ? 10.086 -5.845 -9.360 1.00 97.00 111 GLY A CA 1
ATOM 860 C C . GLY A 1 111 ? 9.493 -6.974 -8.517 1.00 97.00 111 GLY A C 1
ATOM 861 O O . GLY A 1 111 ? 9.325 -6.851 -7.302 1.00 97.00 111 GLY A O 1
ATOM 862 N N . ASN A 1 112 ? 9.175 -8.098 -9.158 1.00 96.94 112 ASN A N 1
ATOM 863 C CA . ASN A 1 112 ? 8.662 -9.267 -8.447 1.00 96.94 112 ASN A CA 1
ATOM 864 C C . ASN A 1 112 ? 9.666 -9.787 -7.403 1.00 96.94 112 ASN A C 1
ATOM 866 O O . ASN A 1 112 ? 10.859 -9.907 -7.677 1.00 96.94 112 ASN A O 1
ATOM 870 N N . GLY A 1 113 ? 9.164 -10.137 -6.221 1.00 96.56 113 GLY A N 1
ATOM 871 C CA . GLY A 1 113 ? 9.945 -10.605 -5.079 1.00 96.56 113 GLY A CA 1
ATOM 872 C C . GLY A 1 113 ? 10.663 -9.498 -4.304 1.00 96.56 113 GLY A C 1
ATOM 873 O O . GLY A 1 113 ? 11.342 -9.805 -3.326 1.00 96.56 113 GLY A O 1
ATOM 874 N N . GLN A 1 114 ? 10.543 -8.233 -4.716 1.00 96.56 114 GLN A N 1
ATOM 875 C CA . GLN A 1 114 ? 11.199 -7.113 -4.046 1.00 96.56 114 GLN A CA 1
ATOM 876 C C . GLN A 1 114 ? 10.318 -6.505 -2.950 1.00 96.56 114 GLN A C 1
ATOM 878 O O . GLN A 1 114 ? 9.087 -6.515 -3.030 1.00 96.56 114 GLN A O 1
ATOM 883 N N . THR A 1 115 ? 10.987 -5.932 -1.952 1.00 96.25 115 THR A N 1
ATOM 884 C CA . THR A 1 115 ? 10.400 -5.098 -0.901 1.00 96.25 115 THR A CA 1
ATOM 885 C C . THR A 1 115 ? 11.102 -3.746 -0.932 1.00 96.25 115 THR A C 1
ATOM 887 O O . THR A 1 115 ? 12.315 -3.700 -1.152 1.00 96.25 115 THR A O 1
ATOM 890 N N . THR A 1 116 ? 10.366 -2.657 -0.725 1.00 94.69 116 THR A N 1
ATOM 891 C CA . THR A 1 116 ? 10.977 -1.337 -0.533 1.00 94.69 116 THR A CA 1
ATOM 892 C C . THR A 1 116 ? 11.871 -1.350 0.715 1.00 94.69 116 THR A C 1
ATOM 894 O O . THR A 1 116 ? 11.520 -1.994 1.706 1.00 94.69 116 THR A O 1
ATOM 897 N N . PRO A 1 117 ? 13.050 -0.707 0.685 1.00 91.12 117 PRO A N 1
ATOM 898 C CA . PRO A 1 117 ? 13.968 -0.728 1.815 1.00 91.12 117 PRO A CA 1
ATOM 899 C C . PRO A 1 117 ? 13.410 0.072 2.994 1.00 91.12 117 PRO A C 1
ATOM 901 O O . PRO A 1 117 ? 12.486 0.871 2.846 1.00 91.12 117 PRO A O 1
ATOM 904 N N . ASP A 1 118 ? 13.988 -0.137 4.172 1.00 86.69 118 ASP A N 1
ATOM 905 C CA . ASP A 1 118 ? 13.678 0.672 5.349 1.00 86.69 118 ASP A CA 1
ATOM 906 C C . ASP A 1 118 ? 13.939 2.158 5.060 1.00 86.69 118 ASP A C 1
ATOM 908 O O . ASP A 1 118 ? 14.871 2.500 4.325 1.00 86.69 118 ASP A O 1
ATOM 912 N N . GLN A 1 119 ? 13.110 3.030 5.643 1.00 84.12 119 GLN A N 1
ATOM 913 C CA . GLN A 1 119 ? 13.141 4.492 5.483 1.00 84.12 119 GLN A CA 1
ATOM 914 C C . GLN A 1 119 ? 12.821 5.004 4.073 1.00 84.12 119 GLN A C 1
ATOM 916 O O . GLN A 1 119 ? 12.714 6.211 3.883 1.00 84.12 119 GLN A O 1
ATOM 921 N N . TRP A 1 120 ? 12.631 4.121 3.089 1.00 88.62 120 TRP A N 1
ATOM 922 C CA . TRP A 1 120 ? 11.993 4.500 1.838 1.00 88.62 120 TRP A CA 1
ATOM 923 C C . TRP A 1 120 ? 10.489 4.363 2.003 1.00 88.62 120 TRP A C 1
ATOM 925 O O . TRP A 1 120 ? 9.966 3.258 2.166 1.00 88.62 120 TRP A O 1
ATOM 935 N N . ASP A 1 121 ? 9.813 5.500 1.980 1.00 90.00 121 ASP A N 1
ATOM 936 C CA . ASP A 1 121 ? 8.411 5.577 2.328 1.00 90.00 121 ASP A CA 1
ATOM 937 C C . ASP A 1 121 ? 7.494 5.217 1.160 1.00 90.00 121 ASP A C 1
ATOM 939 O O . ASP A 1 121 ? 7.287 5.994 0.223 1.00 90.00 121 ASP A O 1
ATOM 943 N N . CYS A 1 122 ? 6.958 3.994 1.213 1.00 93.50 122 CYS A N 1
ATOM 944 C CA . CYS A 1 122 ? 5.905 3.585 0.305 1.00 93.50 122 CYS A CA 1
ATOM 945 C C . CYS A 1 122 ? 4.576 4.188 0.751 1.00 93.50 122 CYS A C 1
ATOM 947 O O . CYS A 1 122 ? 3.970 3.753 1.723 1.00 93.50 122 CYS A O 1
ATOM 949 N N . GLN A 1 123 ? 4.073 5.119 -0.046 1.00 93.06 123 GLN A N 1
ATOM 950 C CA . GLN A 1 123 ? 2.800 5.795 0.178 1.00 93.06 123 GLN A CA 1
ATOM 951 C C . GLN A 1 123 ? 1.611 4.944 -0.291 1.00 93.06 123 GLN A C 1
ATOM 953 O O . GLN A 1 123 ? 0.484 5.081 0.193 1.00 93.06 123 GLN A O 1
ATOM 958 N N . GLY A 1 124 ? 1.833 4.029 -1.240 1.00 95.31 124 GLY A N 1
ATOM 959 C CA . GLY A 1 124 ? 0.777 3.163 -1.748 1.00 95.31 124 GLY A CA 1
ATOM 960 C C . GLY A 1 124 ? 1.138 2.399 -3.014 1.00 95.31 124 GLY A C 1
ATOM 961 O O . GLY A 1 124 ? 2.283 2.383 -3.457 1.00 95.31 124 GLY A O 1
ATOM 962 N N . ILE A 1 125 ? 0.135 1.783 -3.636 1.00 97.38 125 ILE A N 1
ATOM 963 C CA . ILE A 1 125 ? 0.283 1.073 -4.916 1.00 97.38 125 ILE A CA 1
ATOM 964 C C . ILE A 1 125 ? -0.644 1.640 -5.982 1.00 97.38 125 ILE A C 1
ATOM 966 O O . ILE A 1 125 ? -1.749 2.088 -5.682 1.00 97.38 125 ILE A O 1
ATOM 970 N N . TYR A 1 126 ? -0.214 1.575 -7.237 1.00 97.31 126 TYR A N 1
ATOM 971 C CA . TYR A 1 126 ? -1.061 1.831 -8.394 1.00 97.31 126 TYR A CA 1
ATOM 972 C C . TYR A 1 126 ? -1.702 0.531 -8.874 1.00 97.31 126 TYR A C 1
ATOM 974 O O . TYR A 1 126 ? -1.026 -0.477 -9.081 1.00 97.31 126 TYR A O 1
ATOM 982 N N . LEU A 1 127 ? -3.013 0.573 -9.097 1.00 97.06 127 LEU A N 1
ATOM 983 C CA . LEU A 1 127 ? -3.792 -0.524 -9.648 1.00 97.06 127 LEU A CA 1
ATOM 984 C C . LEU A 1 127 ? -4.360 -0.123 -11.017 1.00 97.06 127 LEU A C 1
ATOM 986 O O . LEU A 1 127 ? -5.295 0.684 -11.076 1.00 97.06 127 LEU A O 1
ATOM 990 N N . PRO A 1 128 ? -3.852 -0.710 -12.115 1.00 96.38 128 PRO A N 1
ATOM 991 C CA . PRO A 1 128 ? -4.419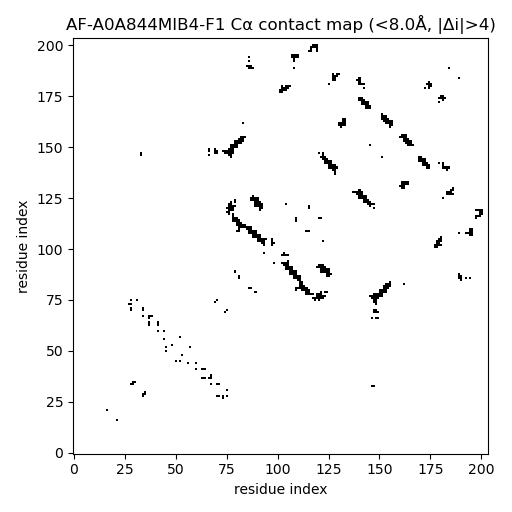 -0.547 -13.451 1.00 96.38 128 PRO A CA 1
ATOM 992 C C . PRO A 1 128 ? -5.899 -0.934 -13.518 1.00 96.38 128 PRO A C 1
ATOM 994 O O . PRO A 1 128 ? -6.369 -1.787 -12.762 1.00 96.38 128 PRO A O 1
ATOM 997 N N . SER A 1 129 ? -6.652 -0.360 -14.459 1.00 94.69 129 SER A N 1
ATOM 998 C CA . SER A 1 129 ? -8.092 -0.630 -14.623 1.00 94.69 129 SER A CA 1
ATOM 999 C C . SER A 1 129 ? -8.402 -2.085 -15.007 1.00 94.69 129 SER A C 1
ATOM 1001 O O . SER A 1 129 ? -9.432 -2.609 -14.591 1.00 94.69 129 SER A O 1
ATOM 1003 N N . ASP A 1 130 ? -7.488 -2.759 -15.701 1.00 94.69 130 ASP A N 1
ATOM 1004 C CA . ASP A 1 130 ? -7.599 -4.135 -16.198 1.00 94.69 130 ASP A CA 1
ATOM 1005 C C . ASP A 1 130 ? -7.216 -5.221 -15.173 1.00 94.69 130 ASP A C 1
ATOM 1007 O O . ASP A 1 130 ? -7.462 -6.404 -15.409 1.00 94.69 130 ASP A O 1
ATOM 1011 N N . VAL A 1 131 ? -6.667 -4.847 -14.013 1.00 94.44 131 VAL A N 1
ATOM 1012 C CA . VAL A 1 131 ? -6.311 -5.791 -12.938 1.00 94.44 131 VAL A CA 1
ATOM 1013 C C . VAL A 1 131 ? -7.507 -6.085 -12.040 1.00 94.44 131 VAL A C 1
ATOM 1015 O O . VAL A 1 131 ? -8.197 -5.169 -11.598 1.00 94.44 131 VAL A O 1
ATOM 1018 N N . LYS A 1 132 ? -7.737 -7.351 -11.697 1.00 94.94 132 LYS A N 1
ATOM 1019 C CA . LYS A 1 132 ? -8.705 -7.724 -10.658 1.00 94.94 132 LYS A CA 1
ATOM 1020 C C . LYS A 1 132 ? -8.019 -7.817 -9.305 1.00 94.94 132 LYS A C 1
ATOM 1022 O O . LYS A 1 132 ? -6.934 -8.387 -9.211 1.00 94.94 132 LYS A O 1
ATOM 1027 N N . VAL A 1 133 ? -8.661 -7.277 -8.276 1.00 94.75 133 VAL A N 1
ATOM 1028 C CA . VAL A 1 133 ? -8.173 -7.323 -6.898 1.00 94.75 133 VAL A CA 1
ATOM 1029 C C . VAL A 1 133 ? -9.266 -7.918 -6.022 1.00 94.75 133 VAL A C 1
ATOM 1031 O O . VAL A 1 133 ? -10.418 -7.488 -6.087 1.00 94.75 133 VAL A O 1
ATOM 1034 N N . ALA A 1 134 ? -8.909 -8.915 -5.220 1.00 92.31 134 ALA A N 1
ATOM 1035 C CA . ALA A 1 134 ? -9.826 -9.583 -4.317 1.00 92.31 134 ALA A CA 1
ATOM 1036 C C . ALA A 1 134 ? -10.457 -8.560 -3.361 1.00 92.31 134 ALA A C 1
ATOM 1038 O O . ALA A 1 134 ? -9.764 -7.748 -2.749 1.00 92.31 134 ALA A O 1
ATOM 1039 N N . SER A 1 135 ? -11.781 -8.618 -3.213 1.00 84.44 135 SER A N 1
ATOM 1040 C CA . SER A 1 135 ? -12.560 -7.733 -2.330 1.00 84.44 135 SER A CA 1
ATOM 1041 C C . SER A 1 135 ? -12.511 -6.234 -2.670 1.00 84.44 135 SER A C 1
ATOM 1043 O O . SER A 1 135 ? -12.925 -5.415 -1.851 1.00 84.44 135 SER A O 1
ATOM 1045 N N . LEU A 1 136 ? -12.062 -5.861 -3.874 1.00 89.75 136 LEU A N 1
ATOM 1046 C CA . LEU A 1 136 ? -12.078 -4.481 -4.355 1.00 89.75 136 LEU A CA 1
ATOM 1047 C C . LEU A 1 136 ? -12.745 -4.400 -5.732 1.00 89.75 136 LEU A C 1
ATOM 1049 O O . LEU A 1 136 ? -12.163 -4.775 -6.749 1.00 89.75 136 LEU A O 1
ATOM 1053 N N . ASP A 1 137 ? -13.960 -3.855 -5.760 1.00 87.06 137 ASP A N 1
ATOM 1054 C CA . ASP A 1 137 ? -14.637 -3.524 -7.012 1.00 87.06 137 ASP A CA 1
ATOM 1055 C C . ASP A 1 137 ? -14.137 -2.170 -7.531 1.00 87.06 137 ASP A C 1
ATOM 1057 O O . ASP A 1 137 ? -14.220 -1.147 -6.842 1.00 87.06 137 ASP A O 1
ATOM 1061 N N . LYS A 1 138 ? -13.588 -2.163 -8.746 1.00 90.56 138 LYS A N 1
ATOM 1062 C CA . LYS A 1 138 ? -13.090 -0.953 -9.398 1.00 90.56 138 LYS A CA 1
ATOM 1063 C C . LYS A 1 138 ? -13.425 -0.956 -10.886 1.00 90.56 138 LYS A C 1
ATOM 1065 O O . LYS A 1 138 ? -13.185 -1.922 -11.605 1.00 90.56 138 LYS A O 1
ATOM 1070 N N . SER A 1 139 ? -13.914 0.183 -11.363 1.00 87.31 139 SER A N 1
ATOM 1071 C CA . SER A 1 139 ? -14.229 0.418 -12.776 1.00 87.31 139 SER A CA 1
ATOM 1072 C C . SER A 1 139 ? -13.147 1.209 -13.519 1.00 87.31 139 SER A C 1
ATOM 1074 O O . SER A 1 139 ? -13.233 1.386 -14.731 1.00 87.31 139 SER A O 1
ATOM 1076 N N . SER A 1 140 ? -12.148 1.730 -12.804 1.00 93.12 140 SER A N 1
ATOM 1077 C CA . SER A 1 140 ? -11.055 2.543 -13.345 1.00 93.12 140 SER A CA 1
ATOM 1078 C C . SER A 1 140 ? -9.731 2.187 -12.677 1.00 93.12 140 SER A C 1
ATOM 1080 O O . SER A 1 140 ? -9.696 1.412 -11.720 1.00 93.12 140 SER A O 1
ATOM 1082 N N . ALA A 1 141 ? -8.638 2.764 -13.178 1.00 95.81 141 ALA A N 1
ATOM 1083 C CA . ALA A 1 141 ? -7.380 2.755 -12.451 1.00 95.81 141 ALA A CA 1
ATOM 1084 C C . ALA A 1 141 ? -7.545 3.540 -11.142 1.00 95.81 141 ALA A C 1
ATOM 1086 O O . ALA A 1 141 ? -8.285 4.529 -11.099 1.00 95.81 141 ALA A O 1
ATOM 1087 N N . VAL A 1 142 ? -6.892 3.069 -10.087 1.00 96.56 142 VAL A N 1
ATOM 1088 C CA . VAL A 1 142 ? -6.943 3.653 -8.741 1.00 96.56 142 VAL A CA 1
ATOM 1089 C C . VAL A 1 142 ? -5.578 3.523 -8.081 1.00 96.56 142 VAL A C 1
ATOM 1091 O O . VAL A 1 142 ? -4.760 2.707 -8.507 1.00 96.56 142 VAL A O 1
ATOM 1094 N N . ALA A 1 143 ? -5.347 4.288 -7.022 1.00 96.00 143 ALA A N 1
ATOM 1095 C CA . ALA A 1 143 ? -4.263 4.018 -6.093 1.00 96.00 143 ALA A CA 1
ATOM 1096 C C . ALA A 1 143 ? -4.823 3.478 -4.773 1.00 96.00 143 ALA A C 1
ATOM 1098 O O . ALA A 1 143 ? -5.947 3.799 -4.386 1.00 96.00 143 ALA A O 1
ATOM 1099 N N . ILE A 1 144 ? -4.052 2.637 -4.091 1.00 95.25 144 ILE A N 1
ATOM 1100 C CA . ILE A 1 144 ? -4.350 2.192 -2.729 1.00 95.25 144 ILE A CA 1
ATOM 1101 C C . ILE A 1 144 ? -3.326 2.835 -1.818 1.00 95.25 144 ILE A C 1
ATOM 1103 O O . ILE A 1 144 ? -2.148 2.486 -1.895 1.00 95.25 144 ILE A O 1
ATOM 1107 N N . LYS A 1 145 ? -3.781 3.772 -0.983 1.00 93.31 145 LYS A N 1
ATOM 1108 C CA . LYS A 1 145 ? -2.943 4.400 0.034 1.00 93.31 145 LYS A CA 1
ATOM 1109 C C . LYS A 1 145 ? -2.681 3.397 1.154 1.00 93.31 145 LYS A C 1
ATOM 1111 O O . LYS A 1 145 ? -3.606 2.704 1.590 1.00 93.31 145 LYS A O 1
ATOM 1116 N N . ILE A 1 146 ? -1.438 3.351 1.617 1.00 91.31 146 ILE A N 1
ATOM 1117 C CA . ILE A 1 146 ? -1.064 2.641 2.839 1.00 91.31 146 ILE A CA 1
ATOM 1118 C C . ILE A 1 146 ? -0.673 3.639 3.916 1.00 91.31 146 ILE A C 1
ATOM 1120 O O . ILE A 1 146 ? -0.599 4.838 3.663 1.00 91.31 146 ILE A O 1
ATOM 1124 N N . MET A 1 147 ? -0.517 3.125 5.126 1.00 86.88 147 MET A N 1
ATOM 1125 C CA . MET A 1 147 ? -0.180 3.922 6.288 1.00 86.88 147 MET A CA 1
ATOM 1126 C C . MET A 1 147 ? 1.262 3.699 6.707 1.00 86.88 147 MET A C 1
ATOM 1128 O O . MET A 1 147 ? 1.781 2.582 6.586 1.00 86.88 147 MET A O 1
ATOM 1132 N N . ASP A 1 148 ? 1.857 4.724 7.297 1.00 86.75 148 ASP A N 1
ATOM 1133 C CA . ASP A 1 148 ? 3.155 4.594 7.947 1.00 86.75 148 ASP A CA 1
ATOM 1134 C C . ASP A 1 148 ? 3.141 3.509 9.030 1.00 86.75 148 ASP A C 1
ATOM 1136 O O . ASP A 1 148 ? 2.135 3.262 9.703 1.00 86.75 148 ASP A O 1
ATOM 1140 N N . GLY A 1 149 ? 4.268 2.811 9.178 1.00 83.81 149 GLY A N 1
ATOM 1141 C CA . GLY A 1 149 ? 4.390 1.702 10.121 1.00 83.81 149 GLY A CA 1
ATOM 1142 C C . GLY A 1 149 ? 3.729 0.404 9.654 1.00 83.81 149 GLY A C 1
ATOM 1143 O O . GLY A 1 149 ? 3.690 -0.562 10.417 1.00 83.81 149 GLY A O 1
ATOM 1144 N N . THR A 1 150 ? 3.231 0.343 8.413 1.00 87.56 150 THR A N 1
ATOM 1145 C CA . THR A 1 150 ? 2.628 -0.867 7.836 1.00 87.56 150 THR A CA 1
ATOM 1146 C C . THR A 1 150 ? 3.437 -1.422 6.665 1.00 87.56 150 THR A C 1
ATOM 1148 O O . THR A 1 150 ? 4.164 -0.703 5.981 1.00 87.56 150 THR A O 1
ATOM 1151 N N . GLN A 1 151 ? 3.290 -2.726 6.415 1.00 92.12 151 GLN A N 1
ATOM 1152 C CA . GLN A 1 151 ? 3.814 -3.376 5.217 1.00 92.12 151 GLN A CA 1
ATOM 1153 C C . GLN A 1 151 ? 2.662 -3.903 4.361 1.00 92.12 151 GLN A C 1
ATOM 1155 O O . GLN A 1 151 ? 1.981 -4.860 4.739 1.00 92.12 151 GLN A O 1
ATOM 1160 N N . LEU A 1 152 ? 2.495 -3.328 3.173 1.00 95.38 152 LEU A N 1
ATOM 1161 C CA . LEU A 1 152 ? 1.603 -3.828 2.141 1.00 95.38 152 LEU A CA 1
ATOM 1162 C C . LEU A 1 152 ? 2.270 -4.953 1.352 1.00 95.38 152 LEU A C 1
ATOM 1164 O O . LEU A 1 152 ? 3.246 -4.746 0.633 1.00 95.38 152 LEU A O 1
ATOM 1168 N N . LEU A 1 153 ? 1.692 -6.143 1.433 1.00 96.94 153 LEU A N 1
ATOM 1169 C CA . LEU A 1 153 ? 1.984 -7.276 0.572 1.00 96.94 153 LEU A CA 1
ATOM 1170 C C . LEU A 1 153 ? 0.938 -7.351 -0.538 1.00 96.94 153 LEU A C 1
ATOM 1172 O O . LEU A 1 153 ? -0.254 -7.501 -0.266 1.00 96.94 153 LEU A O 1
ATOM 1176 N N . VAL A 1 154 ? 1.406 -7.311 -1.784 1.00 97.50 154 VAL A N 1
ATOM 1177 C CA . VAL A 1 154 ? 0.586 -7.555 -2.972 1.00 97.50 154 VAL A CA 1
ATOM 1178 C C . VAL A 1 154 ? 0.973 -8.901 -3.553 1.00 97.50 154 VAL A C 1
ATOM 1180 O O . VAL A 1 154 ? 2.090 -9.072 -4.043 1.00 97.50 154 VAL A O 1
ATOM 1183 N N . LYS A 1 155 ? 0.052 -9.858 -3.520 1.00 97.31 155 LYS A N 1
ATOM 1184 C CA . LYS A 1 155 ? 0.286 -11.217 -4.007 1.00 97.31 155 LYS A CA 1
ATOM 1185 C C . LYS A 1 155 ? -0.690 -11.558 -5.116 1.00 97.31 155 LYS A C 1
ATOM 1187 O O . LYS A 1 155 ? -1.839 -11.148 -5.064 1.00 97.31 155 LYS A O 1
ATOM 1192 N N . LYS A 1 156 ? -0.263 -12.328 -6.113 1.00 96.69 156 LYS A N 1
ATOM 1193 C CA . LYS A 1 156 ? -1.191 -12.887 -7.101 1.00 96.69 156 LYS A CA 1
ATOM 1194 C C . LYS A 1 156 ? -1.703 -14.247 -6.633 1.00 96.69 156 LYS A C 1
ATOM 1196 O O . LYS A 1 156 ? -0.907 -15.139 -6.337 1.00 96.69 156 LYS A O 1
ATOM 1201 N N . ASN A 1 157 ? -3.020 -14.412 -6.591 1.00 95.19 157 ASN A N 1
ATOM 1202 C CA . ASN A 1 157 ? -3.644 -15.699 -6.323 1.00 95.19 157 ASN A CA 1
ATOM 1203 C C . ASN A 1 157 ? -3.448 -16.623 -7.546 1.00 95.19 157 ASN A C 1
ATOM 1205 O O . ASN A 1 157 ? -3.812 -16.237 -8.662 1.00 95.19 157 ASN A O 1
ATOM 1209 N N . PRO A 1 158 ? -2.868 -17.825 -7.382 1.00 92.81 158 PRO A N 1
ATOM 1210 C CA . PRO A 1 158 ? -2.591 -18.722 -8.504 1.00 92.81 158 PRO A CA 1
ATOM 1211 C C . PRO A 1 158 ? -3.856 -19.329 -9.127 1.00 92.81 158 PRO A C 1
ATOM 1213 O O . PRO A 1 158 ? -3.845 -19.655 -10.312 1.00 92.81 158 PRO A O 1
ATOM 1216 N N . ASP A 1 159 ? -4.938 -19.451 -8.359 1.00 94.00 159 ASP A N 1
ATOM 1217 C CA . ASP A 1 159 ? -6.181 -20.098 -8.779 1.00 94.00 159 ASP A CA 1
ATOM 1218 C C . ASP A 1 159 ? -7.121 -19.112 -9.484 1.00 94.00 159 ASP A C 1
ATOM 1220 O O . ASP A 1 159 ? -7.738 -19.447 -10.496 1.00 94.00 159 ASP A O 1
ATOM 1224 N N . THR A 1 160 ? -7.221 -17.876 -8.981 1.00 93.62 160 THR A N 1
ATOM 1225 C CA . THR A 1 160 ? -8.134 -16.853 -9.527 1.00 93.62 160 THR A CA 1
ATOM 1226 C C . THR A 1 160 ? -7.442 -15.838 -10.433 1.00 93.62 160 THR A C 1
ATOM 1228 O O . THR A 1 160 ? -8.110 -15.131 -11.188 1.00 93.62 160 THR A O 1
ATOM 1231 N N . SER A 1 161 ? -6.106 -15.763 -10.392 1.00 91.31 161 SER A N 1
ATOM 1232 C CA . SER A 1 161 ? -5.296 -14.712 -11.029 1.00 91.31 161 SER A CA 1
ATOM 1233 C C . SER A 1 161 ? -5.572 -13.283 -10.539 1.00 91.31 161 SER A C 1
ATOM 1235 O O . SER A 1 161 ? -5.048 -12.336 -11.129 1.00 91.31 161 SER A O 1
ATOM 1237 N N . GLU A 1 162 ? -6.357 -13.113 -9.476 1.00 95.56 162 GLU A N 1
ATOM 1238 C CA . GLU A 1 162 ? -6.612 -11.821 -8.838 1.00 95.56 162 GLU A CA 1
ATOM 1239 C C . GLU A 1 162 ? -5.449 -11.437 -7.920 1.00 95.56 162 GLU A C 1
ATOM 1241 O O . GLU A 1 162 ? -4.734 -12.299 -7.402 1.00 95.56 162 GLU A O 1
ATOM 1246 N N . LEU A 1 163 ? -5.242 -10.136 -7.719 1.00 95.81 163 LEU 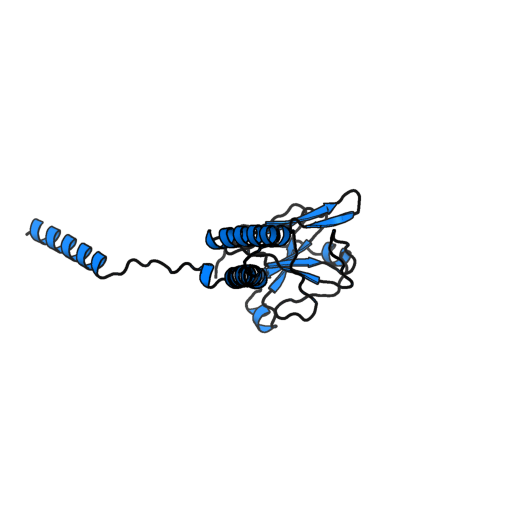A N 1
ATOM 1247 C CA . LEU A 1 163 ? -4.318 -9.659 -6.699 1.00 95.81 163 LEU A CA 1
ATOM 1248 C C . LEU A 1 163 ? -4.992 -9.676 -5.328 1.00 95.81 163 LEU A C 1
ATOM 1250 O O . LEU A 1 163 ? -6.142 -9.276 -5.182 1.00 95.81 163 LEU A O 1
ATOM 1254 N N . GLU A 1 164 ? -4.250 -10.087 -4.318 1.00 95.56 164 GLU A N 1
ATOM 1255 C CA . GLU A 1 164 ? -4.634 -10.091 -2.916 1.00 95.56 164 GLU A CA 1
ATOM 1256 C C . GLU A 1 164 ? -3.767 -9.081 -2.168 1.00 95.56 164 GLU A C 1
ATOM 1258 O O . GLU A 1 164 ? -2.545 -9.040 -2.346 1.00 95.56 164 GLU A O 1
ATOM 1263 N N . LEU A 1 165 ? -4.417 -8.270 -1.335 1.00 95.12 165 LEU A N 1
ATOM 1264 C CA . LEU A 1 165 ? -3.776 -7.293 -0.461 1.00 95.12 165 LEU A CA 1
ATOM 1265 C C . LEU A 1 165 ? -3.934 -7.764 0.983 1.00 95.12 165 LEU A C 1
ATOM 1267 O O . LEU A 1 165 ? -5.026 -8.166 1.384 1.00 95.12 165 LEU A O 1
ATOM 1271 N N . ASN A 1 166 ? -2.887 -7.656 1.795 1.00 92.00 166 ASN A N 1
ATOM 1272 C CA . ASN A 1 166 ? -2.967 -7.900 3.241 1.00 92.00 166 ASN A CA 1
ATOM 1273 C C . ASN A 1 166 ? -3.547 -6.694 4.012 1.00 92.00 166 ASN A C 1
ATOM 1275 O O . ASN A 1 166 ? -3.105 -6.396 5.118 1.00 92.00 166 ASN A O 1
ATOM 1279 N N . LEU A 1 167 ? -4.527 -5.999 3.428 1.00 84.12 167 LEU A N 1
ATOM 1280 C CA . LEU A 1 167 ? -5.202 -4.858 4.040 1.00 84.12 167 LEU A CA 1
ATOM 1281 C C . LEU A 1 167 ? -6.677 -5.194 4.267 1.00 84.12 167 LEU A C 1
ATOM 1283 O O . LEU A 1 167 ? -7.363 -5.540 3.304 1.00 84.12 167 LEU A O 1
ATOM 1287 N N . PRO A 1 168 ? -7.200 -5.054 5.497 1.00 71.69 168 PRO A N 1
ATOM 1288 C CA . PRO A 1 168 ? -8.599 -5.359 5.775 1.00 71.69 168 PRO A CA 1
ATOM 1289 C C . PRO A 1 168 ? -9.563 -4.368 5.108 1.00 71.69 168 PRO A C 1
ATOM 1291 O O . PRO A 1 168 ? -10.626 -4.775 4.655 1.00 71.69 168 PRO A O 1
ATOM 1294 N N . ASN A 1 169 ? -9.197 -3.083 5.029 1.00 76.56 169 ASN A N 1
ATOM 1295 C CA . ASN A 1 169 ? -9.984 -2.028 4.383 1.00 76.56 169 ASN A CA 1
ATOM 1296 C C . ASN A 1 169 ? -9.044 -1.085 3.614 1.00 76.56 169 ASN A C 1
ATOM 1298 O O . ASN A 1 169 ? -8.553 -0.113 4.192 1.00 76.56 169 ASN A O 1
ATOM 1302 N N . PRO A 1 170 ? -8.742 -1.363 2.335 1.00 85.25 170 PRO A N 1
ATOM 1303 C CA . PRO A 1 170 ? -7.815 -0.540 1.572 1.00 85.25 170 PRO A CA 1
ATOM 1304 C C . PRO A 1 170 ? -8.399 0.857 1.324 1.00 85.25 170 PRO A C 1
ATOM 1306 O O . PRO A 1 170 ? -9.524 1.000 0.837 1.00 85.25 170 PRO A O 1
ATOM 1309 N N . LYS A 1 171 ? -7.624 1.904 1.623 1.00 89.75 171 LYS A N 1
ATOM 1310 C CA . LYS A 1 171 ? -8.009 3.285 1.325 1.00 89.75 171 LYS A CA 1
ATOM 1311 C C . LYS A 1 171 ? -7.791 3.565 -0.160 1.00 89.75 171 LYS A C 1
ATOM 1313 O O . LYS A 1 171 ? -6.662 3.702 -0.623 1.00 89.75 171 LYS A O 1
ATOM 1318 N N . VAL A 1 172 ? -8.889 3.629 -0.908 1.00 93.31 172 VAL A N 1
ATOM 1319 C CA . VAL A 1 172 ? -8.872 3.837 -2.360 1.00 93.31 172 VAL A CA 1
ATOM 1320 C C . VAL A 1 172 ? -8.794 5.326 -2.681 1.00 93.31 172 VAL A C 1
ATOM 1322 O O . VAL A 1 172 ? -9.655 6.097 -2.263 1.00 93.31 172 VAL A O 1
ATOM 1325 N N . VAL A 1 173 ? -7.800 5.698 -3.479 1.00 93.56 173 VAL A N 1
ATOM 1326 C CA . VAL A 1 173 ? -7.613 7.032 -4.053 1.00 93.56 173 VAL A CA 1
ATOM 1327 C C . VAL A 1 173 ? -7.996 6.980 -5.530 1.00 93.56 173 VAL A C 1
ATOM 1329 O O . VAL A 1 173 ? -7.568 6.091 -6.276 1.00 93.56 173 VAL A O 1
ATOM 1332 N N . LYS A 1 174 ? -8.854 7.905 -5.955 1.00 93.56 174 LYS A N 1
ATOM 1333 C CA . LYS A 1 174 ? -9.436 7.947 -7.298 1.00 93.56 174 LYS A CA 1
ATOM 1334 C C . LYS A 1 174 ? -8.715 8.968 -8.181 1.00 93.56 174 LYS A C 1
ATOM 1336 O O . LYS A 1 174 ? -8.142 9.931 -7.676 1.00 93.56 174 LYS A O 1
ATOM 1341 N N . PRO A 1 175 ? -8.765 8.803 -9.516 1.00 89.06 175 PRO A N 1
ATOM 1342 C CA . PRO A 1 175 ? -8.238 9.808 -10.432 1.00 89.06 175 PRO A CA 1
ATOM 1343 C C . PRO A 1 175 ? -8.827 11.197 -10.148 1.00 89.06 175 PRO A C 1
ATOM 1345 O O . PRO A 1 175 ? -10.046 11.346 -10.067 1.00 89.06 175 PRO A O 1
ATOM 1348 N N . GLY A 1 176 ? -7.959 12.203 -10.033 1.00 83.75 176 GLY A N 1
ATOM 1349 C CA . GLY A 1 176 ? -8.341 13.583 -9.716 1.00 83.75 176 GLY A CA 1
ATOM 1350 C C . GLY A 1 176 ? -8.261 13.944 -8.231 1.00 83.75 176 GLY A C 1
ATOM 1351 O O . GLY A 1 176 ? -8.385 15.125 -7.908 1.00 83.75 176 GLY A O 1
ATOM 1352 N N . ASP A 1 177 ? -8.013 12.975 -7.344 1.00 84.62 177 ASP A N 1
ATOM 1353 C CA . ASP A 1 177 ? -7.656 13.272 -5.958 1.00 84.62 177 ASP A CA 1
ATOM 1354 C C . ASP A 1 177 ? -6.313 14.018 -5.914 1.00 84.62 177 ASP A C 1
ATOM 1356 O O . ASP A 1 177 ? -5.368 13.705 -6.647 1.00 84.62 177 ASP A O 1
ATOM 1360 N N . LYS A 1 178 ? -6.248 15.046 -5.064 1.00 77.62 178 LYS A N 1
ATOM 1361 C CA . LYS A 1 178 ? -5.066 15.897 -4.911 1.00 77.62 178 LYS A CA 1
ATOM 1362 C C . LYS A 1 178 ? -3.868 15.050 -4.467 1.00 77.62 178 LYS A C 1
ATOM 1364 O O . LYS A 1 178 ? -4.039 14.132 -3.674 1.00 77.62 178 LYS A O 1
ATOM 1369 N N . ASP A 1 179 ? -2.679 15.377 -4.968 1.00 82.69 179 ASP A N 1
ATOM 1370 C CA . ASP A 1 179 ? -1.390 14.768 -4.611 1.00 82.69 179 ASP A CA 1
ATOM 1371 C C . ASP A 1 179 ? -1.078 13.395 -5.247 1.00 82.69 179 ASP A C 1
ATOM 1373 O O . ASP A 1 179 ? 0.017 12.871 -5.042 1.00 82.69 179 ASP A O 1
ATOM 1377 N N . TRP A 1 180 ? -1.980 12.831 -6.067 1.00 87.88 180 TRP A N 1
ATOM 1378 C CA . TRP A 1 180 ? -1.788 11.520 -6.707 1.00 87.88 180 TRP A CA 1
ATOM 1379 C C . TRP A 1 180 ? -1.937 11.573 -8.230 1.00 87.88 180 TRP A C 1
ATOM 1381 O O . TRP A 1 180 ? -3.026 11.761 -8.774 1.00 87.88 180 TRP A O 1
ATOM 1391 N N . PHE A 1 181 ? -0.844 11.307 -8.949 1.00 89.69 181 PHE A N 1
ATOM 1392 C CA . PHE A 1 181 ? -0.897 11.076 -10.391 1.00 89.69 181 PHE A CA 1
ATOM 1393 C C . PHE A 1 181 ? -1.349 9.638 -10.690 1.00 89.69 181 PHE A C 1
ATOM 1395 O O . PHE A 1 181 ? -0.584 8.687 -10.517 1.00 89.69 181 PHE A O 1
ATOM 1402 N N . ILE A 1 182 ? -2.593 9.464 -11.148 1.00 93.25 182 ILE A N 1
ATOM 1403 C CA . ILE A 1 182 ? -3.177 8.150 -11.479 1.00 93.25 182 ILE A CA 1
ATOM 1404 C C . ILE A 1 182 ? -3.402 8.064 -12.998 1.00 93.25 182 ILE A C 1
ATOM 1406 O O . ILE A 1 182 ? -4.443 8.506 -13.495 1.00 93.25 182 ILE A O 1
ATOM 1410 N N . PRO A 1 183 ? -2.443 7.514 -13.767 1.00 93.06 183 PRO A N 1
ATOM 1411 C CA . PRO A 1 183 ? -2.593 7.359 -15.208 1.00 93.06 183 PRO A CA 1
ATOM 1412 C C . PRO A 1 183 ? -3.609 6.261 -15.549 1.00 93.06 183 PRO A C 1
ATOM 1414 O O . PRO A 1 183 ? -3.867 5.355 -14.757 1.00 93.06 183 PRO A O 1
ATOM 1417 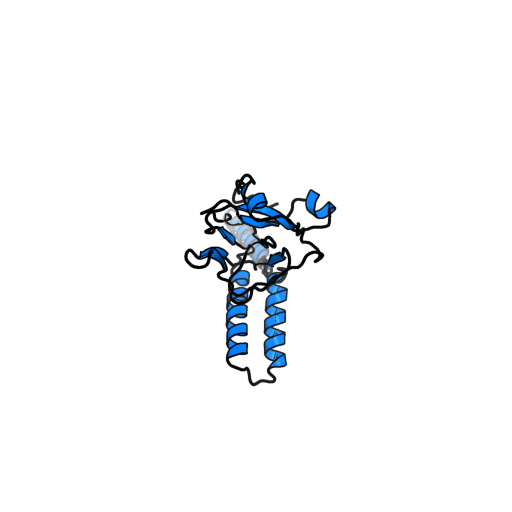N N . ASN A 1 184 ? -4.156 6.292 -16.764 1.00 93.94 184 ASN A N 1
ATOM 1418 C CA . ASN A 1 184 ? -4.984 5.206 -17.291 1.00 93.94 184 ASN A CA 1
ATOM 1419 C C . ASN A 1 184 ? -4.166 4.353 -18.272 1.00 93.94 184 ASN A C 1
ATOM 1421 O O . ASN A 1 184 ? -4.192 4.590 -19.479 1.00 93.94 184 ASN A O 1
ATOM 1425 N N . VAL A 1 185 ? -3.399 3.400 -17.741 1.00 95.31 185 VAL A N 1
ATOM 1426 C CA . VAL A 1 185 ? -2.572 2.458 -18.511 1.00 95.31 185 VAL A CA 1
ATOM 1427 C C . VAL A 1 185 ? -2.874 1.025 -18.076 1.00 95.31 185 VAL A C 1
ATOM 1429 O O . VAL A 1 185 ? -3.339 0.802 -16.963 1.00 95.31 185 VAL A O 1
ATOM 1432 N N . SER A 1 186 ? -2.622 0.055 -18.955 1.00 96.19 186 SER A N 1
ATOM 1433 C CA . SER A 1 186 ? -2.815 -1.373 -18.663 1.00 96.19 186 SER A CA 1
ATOM 1434 C C . SER A 1 186 ? -1.704 -1.947 -17.784 1.00 96.19 186 SER A C 1
ATOM 1436 O O . SER A 1 186 ? -0.563 -1.482 -17.860 1.00 96.19 186 SER A O 1
ATOM 1438 N N . GLN A 1 187 ? -1.971 -3.053 -17.091 1.00 95.25 187 GLN A N 1
ATOM 1439 C CA . GLN A 1 187 ? -0.939 -3.814 -16.378 1.00 95.25 187 GLN A CA 1
ATOM 1440 C C . GLN A 1 187 ? 0.212 -4.232 -17.294 1.00 95.25 187 GLN A C 1
ATOM 1442 O O . GLN A 1 187 ? 1.371 -4.028 -16.950 1.00 95.25 187 GLN A O 1
ATOM 1447 N N . ALA A 1 188 ? -0.085 -4.694 -18.511 1.00 95.75 188 ALA A N 1
ATOM 1448 C CA . ALA A 1 188 ? 0.945 -5.064 -19.483 1.00 95.75 188 ALA A CA 1
ATOM 1449 C C . ALA A 1 188 ? 1.936 -3.919 -19.767 1.00 95.75 188 ALA A C 1
ATOM 1451 O O . ALA A 1 188 ? 3.106 -4.157 -20.040 1.00 95.75 188 ALA A O 1
ATOM 1452 N N . PHE A 1 189 ? 1.495 -2.662 -19.664 1.00 96.44 189 PHE A N 1
ATOM 1453 C CA . PHE A 1 189 ? 2.368 -1.505 -19.841 1.00 96.44 189 PHE A CA 1
ATOM 1454 C C . PHE A 1 189 ? 3.271 -1.283 -18.623 1.00 96.44 189 PHE A C 1
ATOM 1456 O O . PHE A 1 189 ? 4.454 -0.991 -18.791 1.00 96.44 189 PHE A O 1
ATOM 1463 N N . VAL A 1 190 ? 2.746 -1.469 -17.408 1.00 96.19 190 VAL A N 1
ATOM 1464 C CA . VAL A 1 190 ? 3.531 -1.443 -16.160 1.00 96.19 190 VAL A CA 1
ATOM 1465 C C . VAL A 1 190 ? 4.619 -2.520 -16.182 1.00 96.19 190 VAL A C 1
ATOM 1467 O O . VAL A 1 190 ? 5.758 -2.268 -15.796 1.00 96.19 190 VAL A O 1
ATOM 1470 N N . GLU A 1 191 ? 4.309 -3.693 -16.725 1.00 94.94 191 GLU A N 1
ATOM 1471 C CA . GLU A 1 191 ? 5.248 -4.813 -16.839 1.00 94.94 191 GLU A CA 1
ATOM 1472 C C . GLU A 1 191 ? 6.434 -4.528 -17.766 1.00 94.94 191 GLU A C 1
ATOM 1474 O O . GLU A 1 191 ? 7.511 -5.079 -17.560 1.00 94.94 191 GLU A O 1
ATOM 1479 N N . THR A 1 192 ? 6.288 -3.618 -18.735 1.00 95.38 192 THR A N 1
ATOM 1480 C CA . THR A 1 192 ? 7.408 -3.206 -19.605 1.00 95.38 192 THR A CA 1
ATOM 1481 C C . THR A 1 192 ? 8.412 -2.276 -18.927 1.00 95.38 192 THR A C 1
ATOM 1483 O O . THR A 1 192 ? 9.444 -1.950 -19.516 1.00 95.38 192 THR A O 1
ATOM 1486 N N . ARG A 1 193 ? 8.111 -1.781 -17.720 1.00 95.81 193 ARG A N 1
ATOM 1487 C CA . ARG A 1 193 ? 8.966 -0.811 -17.032 1.00 95.81 193 ARG A CA 1
ATOM 1488 C C . ARG A 1 193 ? 10.182 -1.483 -16.420 1.00 95.81 193 ARG A C 1
ATOM 1490 O O . ARG A 1 193 ? 10.144 -2.648 -16.051 1.00 95.81 193 ARG A O 1
ATOM 1497 N N . ILE A 1 194 ? 11.275 -0.739 -16.325 1.00 94.81 194 ILE A N 1
ATOM 1498 C CA . ILE A 1 194 ? 12.471 -1.208 -15.630 1.00 94.81 194 ILE A CA 1
ATOM 1499 C C . ILE A 1 194 ? 12.230 -0.969 -14.135 1.00 94.81 194 ILE A C 1
ATOM 1501 O O . ILE A 1 194 ? 11.946 0.176 -13.777 1.00 94.81 194 ILE A O 1
ATOM 1505 N N . PRO A 1 195 ? 12.306 -2.001 -13.272 1.00 93.81 195 PRO A N 1
ATOM 1506 C CA . PRO A 1 195 ? 12.204 -1.812 -11.831 1.00 93.81 195 PRO A CA 1
ATOM 1507 C C . PRO A 1 195 ? 13.235 -0.806 -11.323 1.00 93.81 195 PRO A C 1
ATOM 1509 O O . PRO A 1 195 ? 14.397 -0.832 -11.734 1.00 93.81 195 PRO A O 1
ATOM 1512 N N . ASN A 1 196 ? 12.811 0.067 -10.418 1.00 93.00 196 ASN A N 1
ATOM 1513 C CA . ASN A 1 196 ? 13.697 1.001 -9.752 1.00 93.00 196 ASN A CA 1
ATOM 1514 C C . ASN A 1 196 ? 14.653 0.250 -8.818 1.00 93.00 196 ASN A C 1
ATOM 1516 O O . ASN A 1 196 ? 14.296 -0.730 -8.163 1.00 93.00 196 ASN A O 1
ATOM 1520 N N . THR A 1 197 ? 15.880 0.750 -8.725 1.00 86.38 197 THR A N 1
ATOM 1521 C CA . THR A 1 197 ? 16.811 0.378 -7.661 1.00 86.38 197 THR A CA 1
ATOM 1522 C C . THR A 1 197 ? 16.577 1.309 -6.483 1.00 86.38 197 THR A C 1
ATOM 1524 O O . THR A 1 197 ? 16.920 2.488 -6.553 1.00 86.38 197 THR A O 1
ATOM 1527 N N . PHE A 1 198 ? 15.985 0.791 -5.414 1.00 81.19 198 PHE A N 1
ATOM 1528 C CA . PHE A 1 198 ? 15.794 1.546 -4.183 1.00 81.19 198 PHE A CA 1
ATOM 1529 C C . PHE A 1 198 ? 17.053 1.423 -3.322 1.00 81.19 198 PHE A C 1
ATOM 1531 O O . PHE A 1 198 ? 17.457 0.317 -2.960 1.00 81.19 198 PHE A O 1
ATOM 1538 N N . THR A 1 199 ? 17.688 2.546 -3.003 1.00 67.19 199 THR A N 1
ATOM 1539 C CA . THR A 1 199 ? 18.735 2.615 -1.981 1.00 67.19 199 THR A CA 1
ATOM 1540 C C . THR A 1 199 ? 18.084 3.062 -0.679 1.00 67.19 199 THR A C 1
ATOM 1542 O O . THR A 1 199 ? 17.439 4.106 -0.646 1.00 67.19 199 THR A O 1
ATOM 1545 N N . GLY A 1 200 ? 18.191 2.251 0.374 1.00 55.38 200 GLY A N 1
ATOM 1546 C CA . GLY A 1 200 ? 17.738 2.654 1.704 1.00 55.38 200 GLY A CA 1
ATOM 1547 C C . GLY A 1 200 ? 18.639 3.759 2.246 1.00 55.38 200 GLY A C 1
ATOM 1548 O O . GLY A 1 200 ? 19.860 3.619 2.188 1.00 55.38 200 GLY A O 1
ATOM 1549 N N . GLY A 1 201 ? 18.027 4.822 2.764 1.00 51.47 201 GLY A N 1
ATOM 1550 C CA . GLY A 1 201 ? 18.717 5.930 3.415 1.00 51.47 201 GLY A CA 1
ATOM 1551 C C . GLY A 1 201 ? 19.324 6.947 2.450 1.00 51.47 201 GLY A C 1
ATOM 1552 O O . GLY A 1 201 ? 20.471 6.816 2.042 1.00 51.47 201 GLY A O 1
ATOM 1553 N N . ASP A 1 202 ? 18.574 8.005 2.170 1.00 37.28 202 ASP A N 1
ATOM 1554 C CA . ASP A 1 202 ? 19.121 9.360 2.197 1.00 37.28 202 ASP A CA 1
ATOM 1555 C C . ASP A 1 202 ? 17.970 10.269 2.629 1.00 37.28 202 ASP A C 1
ATOM 1557 O O . ASP A 1 202 ? 17.069 10.591 1.857 1.00 37.28 202 ASP A O 1
ATOM 1561 N N . ASN A 1 203 ? 17.950 10.577 3.925 1.00 39.88 203 ASN A N 1
ATOM 1562 C CA . ASN A 1 203 ? 17.099 11.630 4.453 1.00 39.88 203 ASN A CA 1
ATOM 1563 C C . ASN A 1 203 ? 17.646 12.953 3.908 1.00 39.88 203 ASN A C 1
ATOM 1565 O O . ASN A 1 203 ? 18.809 13.281 4.165 1.00 39.88 203 ASN A O 1
ATOM 1569 N N . GLY A 1 204 ? 16.812 13.686 3.172 1.00 36.62 204 GLY A N 1
ATOM 1570 C CA . GLY A 1 204 ? 16.873 15.146 3.219 1.00 36.62 204 GLY A CA 1
ATOM 1571 C C . GLY A 1 204 ? 16.563 15.634 4.629 1.00 36.62 204 GLY A C 1
ATOM 157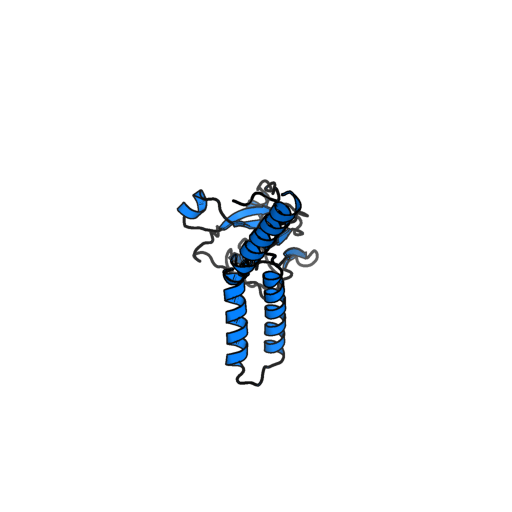2 O O . GLY A 1 204 ? 15.744 14.973 5.308 1.00 36.62 204 GLY A O 1
#

Mean predicted aligned error: 10.28 Å

Sequence (204 aa):
MKLFKIVLAVAVLFVNLLVAQPSWADPSYKENPDYIEVTKTIKELRNNAEGNIPANVQRQIDELEFQKAAIESGTAWGQCRNETGANLAIYGTGSEESEESGSANQLYFLGNGQTTPDQWDCQGIYLPSDVKVASLDKSSAVAIKIMDGTQLLVKKNPDTSELELNLPNPKVVKPGDKDWFIPNVSQAFVETRIPNTFTGGDNG

Radius of gyration: 23.0 Å; Cα contacts (8 Å, |Δi|>4): 351; chains: 1; bounding box: 67×46×64 Å